Protein AF-0000000083549147 (afdb_homodimer)

Foldseek 3Di:
DKDWDPFFDDDLQFWEKEFEWEKAQWADPCVPVVVPPPPSDTAMKTKWFQFPVGAIAGQITTQDCVLDDVSGDGPVSNLVRSQVRLCQQQNDNDDPSVQWAWQTWMDDPHYIYTYTYHYDHNVVVVVSQVRRCVHNCDCPGTPHMDMAGLEQEPPRPGNNVVLVGGHPDCRSVSVVSCCVVVVRHYYD/DKDWDPFFDDDLQFWEKEFEWEKAQWDDPCPPVVVPPPPSDTAMKTKWFQFPVGAIAGQITTQDCVLDDVSGDGPVSNLVRSQVRLCQQQNDNDDPSVQWAWQTWMDDPHYIYTYTYHYDHNVVVVVSQVRRCVHNCDCPGTPHMDMAGLEQEPPRPGNNVVLVTGHPDCRSVSVVSCCVVVVRHYYD

Secondary structure (DSSP, 8-state):
--EEESTT---TTSEEEEEEEEEEEEE-TTTT-TTS-S----EEEEEEEEETTS-EE-EEEEPPGGG-BTTB--HHHHHHHHHHHHHHHH--S---GGG-EEEEEEE-SSEEEEEEEEE--HHHHHHHHHHGGG-TTBTTTEEEEEEEE-EE-GGGTBHHHHTTS-B-TTHHHHHHHHHHHHT--EE-/--EEESTT---TTSEEEEEEEEEEEEE-TTTT-TTS-S----EEEEEEEEETTS-EE-EEEEPPGGG-BTTB--HHHHHHHHHHHHHHHH--S---GGG-EEEEEEE-SSEEEEEEEEE--HHHHHHHHHHGGG-TTBTTTEEEEEEEE-EE-GGGTBHHHHTTS-B-TTHHHHHHHHHHHHT--EE-

Sequence (376 aa):
MYNLVETGSIRQDKQNCVFASIFCRNANPYKRYEEVEGLEVRIPLVLMQMRWDGGLGFVGGKVDKEDKINGMITQEVLKNALIREVKEEINLDLLDRENLKPLCTYQDKNVDIHNFSLEVSEEIFYFIFKNSVNSEHMITENSGNVVCHVANYKDDKGYQRFIENRFCATSLMELKHLIEQEKLLVSFMYNLVETGSIRQDKQNCVFASIFCRNANPYKRYEEVEGLEVRIPLVLMQMRWDGGLGFVGGKVDKEDKINGMITQEVLKNALIREVKEEINLDLLDRENLKPLCTYQDKNVDIHNFSLEVSEEIFYFIFKNSVNSEHMITENSGNVVCHVANYKDDKGYQRFIENRFCATSLMELKHLIEQEKLLVSF

Structure (mmCIF, N/CA/C/O backbone):
data_AF-0000000083549147-model_v1
#
loop_
_entity.id
_entity.type
_entity.pdbx_description
1 polymer 'U8 snoRNA-decapping enzyme'
#
loop_
_atom_site.group_PDB
_atom_site.id
_atom_site.type_symbol
_atom_site.label_atom_id
_atom_site.label_alt_id
_atom_site.label_comp_id
_atom_site.label_asym_id
_atom_site.label_entity_id
_atom_site.label_seq_id
_atom_site.pdbx_PDB_ins_code
_atom_site.Cartn_x
_atom_site.Cartn_y
_atom_site.Cartn_z
_atom_site.occupancy
_atom_site.B_iso_or_equiv
_atom_site.auth_seq_id
_atom_site.auth_comp_id
_atom_site.auth_asym_id
_atom_site.auth_atom_id
_atom_site.pdbx_PDB_model_num
ATOM 1 N N . MET A 1 1 ? -6.23 23.797 -8.055 1 86.81 1 MET A N 1
ATOM 2 C CA . MET A 1 1 ? -4.777 23.641 -8.117 1 86.81 1 MET A CA 1
ATOM 3 C C . MET A 1 1 ? -4.129 24.062 -6.805 1 86.81 1 MET A C 1
ATOM 5 O O . MET A 1 1 ? -4.562 25.031 -6.176 1 86.81 1 MET A O 1
ATOM 9 N N . TYR A 1 2 ? -3.197 23.281 -6.246 1 95.06 2 TYR A N 1
ATOM 10 C CA . TYR A 1 2 ? -2.504 23.609 -5.008 1 95.06 2 TYR A CA 1
ATOM 11 C C . TYR A 1 2 ? -1.229 24.391 -5.293 1 95.06 2 TYR A C 1
ATOM 13 O O . TYR A 1 2 ? -0.485 24.078 -6.219 1 95.06 2 TYR A O 1
ATOM 21 N N . ASN A 1 3 ? -1.011 25.469 -4.52 1 96.88 3 ASN A N 1
ATOM 22 C CA . ASN A 1 3 ? 0.202 26.266 -4.617 1 96.88 3 ASN A CA 1
ATOM 23 C C . ASN A 1 3 ? 1.095 26.094 -3.395 1 96.88 3 ASN A C 1
ATOM 25 O O . ASN A 1 3 ? 0.605 26.047 -2.264 1 96.88 3 ASN A O 1
ATOM 29 N N . LEU A 1 4 ? 2.334 26 -3.715 1 97.81 4 LEU A N 1
ATOM 30 C CA . LEU A 1 4 ? 3.311 26.016 -2.631 1 97.81 4 LEU A CA 1
ATOM 31 C C . LEU A 1 4 ? 3.447 27.406 -2.043 1 97.81 4 LEU A C 1
ATOM 33 O O . LEU A 1 4 ? 3.617 28.391 -2.779 1 97.81 4 LEU A O 1
ATOM 37 N N . VAL A 1 5 ? 3.355 27.531 -0.775 1 98.19 5 VAL A N 1
ATOM 38 C CA . VAL A 1 5 ? 3.502 28.812 -0.085 1 98.19 5 VAL A CA 1
ATOM 39 C C . VAL A 1 5 ? 4.574 28.688 0.995 1 98.19 5 VAL A C 1
ATOM 41 O O . VAL A 1 5 ? 5.238 27.656 1.11 1 98.19 5 VAL A O 1
ATOM 44 N N . GLU A 1 6 ? 4.789 29.812 1.709 1 97.56 6 GLU A N 1
ATOM 45 C CA . GLU A 1 6 ? 5.73 29.75 2.824 1 97.56 6 GLU A CA 1
ATOM 46 C C . GLU A 1 6 ? 5.332 28.672 3.828 1 97.56 6 GLU A C 1
ATOM 48 O O . GLU A 1 6 ? 4.176 28.609 4.246 1 97.56 6 GLU A O 1
ATOM 53 N N . THR A 1 7 ? 6.27 27.891 4.164 1 97.44 7 THR A N 1
ATOM 54 C CA . THR A 1 7 ? 6.012 26.797 5.09 1 97.44 7 THR A CA 1
ATOM 55 C C . THR A 1 7 ? 5.461 27.312 6.414 1 97.44 7 THR A C 1
ATOM 57 O O . THR A 1 7 ? 6.023 28.234 7.004 1 97.44 7 THR A O 1
ATOM 60 N N . GLY A 1 8 ? 4.352 26.734 6.844 1 96 8 GLY A N 1
ATOM 61 C CA . GLY A 1 8 ? 3.766 27.109 8.125 1 96 8 GLY A CA 1
ATOM 62 C C . GLY A 1 8 ? 2.691 28.172 8 1 96 8 GLY A C 1
ATOM 63 O O . GLY A 1 8 ? 2.049 28.531 8.992 1 96 8 GLY A O 1
ATOM 64 N N . SER A 1 9 ? 2.506 28.734 6.809 1 96.88 9 SER A N 1
ATOM 65 C CA . SER A 1 9 ? 1.44 29.719 6.602 1 96.88 9 SER A CA 1
ATOM 66 C C . SER A 1 9 ? 0.07 29.109 6.863 1 96.88 9 SER A C 1
ATOM 68 O O . SER A 1 9 ? -0.293 28.094 6.25 1 96.88 9 SER A O 1
ATOM 70 N N . ILE A 1 10 ? -0.702 29.75 7.738 1 97.62 10 ILE A N 1
ATOM 71 C CA . ILE A 1 10 ? -1.998 29.219 8.156 1 97.62 10 ILE A CA 1
ATOM 72 C C . ILE A 1 10 ? -3.088 30.25 7.863 1 97.62 10 ILE A C 1
ATOM 74 O O . ILE A 1 10 ? -2.998 31.406 8.297 1 97.62 10 ILE A O 1
ATOM 78 N N . ARG A 1 11 ? -4.109 29.922 7.09 1 97.69 11 ARG A N 1
ATOM 79 C CA . ARG A 1 11 ? -5.305 30.75 6.941 1 97.69 11 ARG A CA 1
ATOM 80 C C . ARG A 1 11 ? -6.414 30.266 7.879 1 97.69 11 ARG A C 1
ATOM 82 O O . ARG A 1 11 ? -6.895 29.141 7.754 1 97.69 11 ARG A O 1
ATOM 89 N N . GLN A 1 12 ? -6.855 31.094 8.773 1 96.81 12 GLN A N 1
ATOM 90 C CA . GLN A 1 12 ? -7.758 30.75 9.867 1 96.81 12 GLN A CA 1
ATOM 91 C C . GLN A 1 12 ? -9.164 30.469 9.352 1 96.81 12 GLN A C 1
ATOM 93 O O . GLN A 1 12 ? -9.953 29.781 10.023 1 96.81 12 GLN A O 1
ATOM 98 N N . ASP A 1 13 ? -9.539 30.953 8.234 1 95.19 13 ASP A N 1
ATOM 99 C CA . ASP A 1 13 ? -10.906 30.859 7.742 1 95.19 13 ASP A CA 1
ATOM 100 C C . ASP A 1 13 ? -11.062 29.703 6.754 1 95.19 13 ASP A C 1
ATOM 102 O O . ASP A 1 13 ? -12.125 29.516 6.168 1 95.19 13 ASP A O 1
ATOM 106 N N . LYS A 1 14 ? -10.023 28.984 6.543 1 96.75 14 LYS A N 1
ATOM 107 C CA . LYS A 1 14 ? -10.055 27.859 5.617 1 96.75 14 LYS A CA 1
ATOM 108 C C . LYS A 1 14 ? -9.93 26.531 6.359 1 96.75 14 LYS A C 1
ATOM 110 O O . LYS A 1 14 ? -9.602 26.516 7.547 1 96.75 14 LYS A O 1
ATOM 115 N N . GLN A 1 15 ? -10.273 25.453 5.66 1 96.81 15 GLN A N 1
ATOM 116 C CA . GLN A 1 15 ? -9.992 24.125 6.195 1 96.81 15 GLN A CA 1
ATOM 117 C C . GLN A 1 15 ? -8.492 23.859 6.215 1 96.81 15 GLN A C 1
ATOM 119 O O . GLN A 1 15 ? -7.789 24.125 5.238 1 96.81 15 GLN A O 1
ATOM 124 N N . ASN A 1 16 ? -8.016 23.438 7.371 1 98.25 16 ASN A N 1
ATOM 125 C CA . ASN A 1 16 ? -6.613 23.062 7.492 1 98.25 16 ASN A CA 1
ATOM 126 C C . ASN A 1 16 ? -6.453 21.562 7.711 1 98.25 16 ASN A C 1
ATOM 128 O O . ASN A 1 16 ? -7.176 20.953 8.516 1 98.25 16 ASN A O 1
ATOM 132 N N . CYS A 1 17 ? -5.543 20.969 6.961 1 98.19 17 CYS A N 1
ATOM 133 C CA . CYS A 1 17 ? -5.145 19.578 7.113 1 98.19 17 CYS A CA 1
ATOM 134 C C . CYS A 1 17 ? -3.652 19.469 7.418 1 98.19 17 CYS A C 1
ATOM 136 O O . CYS A 1 17 ? -2.871 20.344 7.031 1 98.19 17 CYS A O 1
ATOM 138 N N . VAL A 1 18 ? -3.342 18.469 8.125 1 98.12 18 VAL A N 1
ATOM 139 C CA . VAL A 1 18 ? -1.943 18.281 8.5 1 98.12 18 VAL A CA 1
ATOM 140 C C . VAL A 1 18 ? -1.551 16.812 8.344 1 98.12 18 VAL A C 1
ATOM 142 O O . VAL A 1 18 ? -2.334 15.922 8.672 1 98.12 18 VAL A O 1
ATOM 145 N N . PHE A 1 19 ? -0.305 16.609 7.848 1 97.88 19 PHE A N 1
ATOM 146 C CA . PHE A 1 19 ? 0.193 15.258 7.562 1 97.88 19 PHE A CA 1
ATOM 147 C C . PHE A 1 19 ? 1.636 15.109 8.031 1 97.88 19 PHE A C 1
ATOM 149 O O . PHE A 1 19 ? 2.322 16.109 8.273 1 97.88 19 PHE A O 1
ATOM 156 N N . ALA A 1 20 ? 2.039 13.891 8.195 1 97.38 20 ALA A N 1
ATOM 157 C CA . ALA A 1 20 ? 3.404 13.594 8.625 1 97.38 20 ALA A CA 1
ATOM 158 C C . ALA A 1 20 ? 4.117 12.711 7.602 1 97.38 20 ALA A C 1
ATOM 160 O O . ALA A 1 20 ? 3.584 11.688 7.172 1 97.38 20 ALA A O 1
ATOM 161 N N . SER A 1 21 ? 5.285 13.156 7.207 1 98.12 21 SER A N 1
ATOM 162 C CA . SER A 1 21 ? 6.207 12.344 6.418 1 98.12 21 SER A CA 1
ATOM 163 C C . SER A 1 21 ? 7.234 11.656 7.309 1 98.12 21 SER A C 1
ATOM 165 O O . SER A 1 21 ? 8.305 12.211 7.574 1 98.12 21 SER A O 1
ATOM 167 N N . ILE A 1 22 ? 6.941 10.453 7.699 1 97.69 22 ILE A N 1
ATOM 168 C CA . ILE A 1 22 ? 7.84 9.672 8.547 1 97.69 22 ILE A CA 1
ATOM 169 C C . ILE A 1 22 ? 8.812 8.883 7.68 1 97.69 22 ILE A C 1
ATOM 171 O O . ILE A 1 22 ? 8.406 8.203 6.734 1 97.69 22 ILE A O 1
ATOM 175 N N . PHE A 1 23 ? 10.141 9.023 8.008 1 98.12 23 PHE A N 1
ATOM 176 C CA . PHE A 1 23 ? 11.102 8.352 7.145 1 98.12 23 PHE A CA 1
ATOM 177 C C . PHE A 1 23 ? 12.328 7.91 7.941 1 98.12 23 PHE A C 1
ATOM 179 O O . PHE A 1 23 ? 12.562 8.391 9.047 1 98.12 23 PHE A O 1
ATOM 186 N N . CYS A 1 24 ? 12.938 6.938 7.438 1 97.44 24 CYS A N 1
ATOM 187 C CA . CYS A 1 24 ? 14.242 6.465 7.887 1 97.44 24 CYS A CA 1
ATOM 188 C C . CYS A 1 24 ? 15.297 6.66 6.801 1 97.44 24 CYS A C 1
ATOM 190 O O . CYS A 1 24 ? 15.141 6.156 5.684 1 97.44 24 CYS A O 1
ATOM 192 N N . ARG A 1 25 ? 16.344 7.332 7.121 1 96.75 25 ARG A N 1
ATOM 193 C CA . ARG A 1 25 ? 17.328 7.746 6.129 1 96.75 25 ARG A CA 1
ATOM 194 C C . ARG A 1 25 ? 18.203 6.574 5.707 1 96.75 25 ARG A C 1
ATOM 196 O O . ARG A 1 25 ? 18.672 6.516 4.562 1 96.75 25 ARG A O 1
ATOM 203 N N . ASN A 1 26 ? 18.469 5.719 6.633 1 93 26 ASN A N 1
ATOM 204 C CA . ASN A 1 26 ? 19.453 4.68 6.383 1 93 26 ASN A CA 1
ATOM 205 C C . ASN A 1 26 ? 18.969 3.312 6.852 1 93 26 ASN A C 1
ATOM 207 O O . ASN A 1 26 ? 19.453 2.779 7.848 1 93 26 ASN A O 1
ATOM 211 N N . ALA A 1 27 ? 18.141 2.736 6 1 91.94 27 ALA A N 1
ATOM 212 C CA . ALA A 1 27 ? 17.609 1.42 6.352 1 91.94 27 ALA A CA 1
ATOM 213 C C . ALA A 1 27 ? 18.281 0.324 5.535 1 91.94 27 ALA A C 1
ATOM 215 O O . ALA A 1 27 ? 18.734 0.565 4.41 1 91.94 27 ALA A O 1
ATOM 216 N N . ASN A 1 28 ? 18.375 -0.811 6.094 1 87.56 28 ASN A N 1
ATOM 217 C CA . ASN A 1 28 ? 18.859 -2.004 5.402 1 87.56 28 ASN A CA 1
ATOM 218 C C . ASN A 1 28 ? 17.75 -3.043 5.246 1 87.56 28 ASN A C 1
ATOM 220 O O . ASN A 1 28 ? 17.719 -4.039 5.969 1 87.56 28 ASN A O 1
ATOM 224 N N . PRO A 1 29 ? 16.984 -2.867 4.27 1 80.31 29 PRO A N 1
ATOM 225 C CA . PRO A 1 29 ? 15.852 -3.789 4.141 1 80.31 29 PRO A CA 1
ATOM 226 C C . PRO A 1 29 ? 16.281 -5.203 3.762 1 80.31 29 PRO A C 1
ATOM 228 O O . PRO A 1 29 ? 15.555 -6.168 4.027 1 80.31 29 PRO A O 1
ATOM 231 N N . TYR A 1 30 ? 17.359 -5.41 3.203 1 74.88 30 TYR A N 1
ATOM 232 C CA . TYR A 1 30 ? 17.766 -6.711 2.691 1 74.88 30 TYR A CA 1
ATOM 233 C C . TYR A 1 30 ? 18.734 -7.395 3.658 1 74.88 30 TYR A C 1
ATOM 235 O O . TYR A 1 30 ? 19.422 -8.344 3.285 1 74.88 30 TYR A O 1
ATOM 243 N N . LYS A 1 31 ? 18.766 -6.891 4.797 1 68.69 31 LYS A N 1
ATOM 244 C CA . LYS A 1 31 ? 19.672 -7.457 5.785 1 68.69 31 LYS A CA 1
ATOM 245 C C . LYS A 1 31 ? 19.438 -8.961 5.953 1 68.69 31 LYS A C 1
ATOM 247 O O . LYS A 1 31 ? 20.391 -9.719 6.129 1 68.69 31 LYS A O 1
ATOM 252 N N . ARG A 1 32 ? 18.25 -9.414 5.848 1 60.34 32 ARG A N 1
ATOM 253 C CA . ARG A 1 32 ? 17.953 -10.812 6.168 1 60.34 32 ARG A CA 1
ATOM 254 C C . ARG A 1 32 ? 18.094 -11.695 4.938 1 60.34 32 ARG A C 1
ATOM 256 O O . ARG A 1 32 ? 17.969 -12.922 5.031 1 60.34 32 ARG A O 1
ATOM 263 N N . TYR A 1 33 ? 18.125 -11.086 3.807 1 57.62 33 TYR A N 1
ATOM 264 C CA . TYR A 1 33 ? 18.297 -11.969 2.656 1 57.62 33 TYR A CA 1
ATOM 265 C C . TYR A 1 33 ? 19.734 -12.5 2.596 1 57.62 33 TYR A C 1
ATOM 267 O O . TYR A 1 33 ? 20.688 -11.727 2.627 1 57.62 33 TYR A O 1
ATOM 275 N N . GLU A 1 34 ? 19.875 -13.594 3.266 1 49.62 34 GLU A N 1
ATOM 276 C CA . GLU A 1 34 ? 21.156 -14.297 3.334 1 49.62 34 GLU A CA 1
ATOM 277 C C . GLU A 1 34 ? 21.953 -14.125 2.047 1 49.62 34 GLU A C 1
ATOM 279 O O . GLU A 1 34 ? 23.188 -14 2.082 1 49.62 34 GLU A O 1
ATOM 284 N N . GLU A 1 35 ? 21.266 -14.383 1.034 1 48.69 35 GLU A N 1
ATOM 285 C CA . GLU A 1 35 ? 22.031 -14.531 -0.201 1 48.69 35 GLU A CA 1
ATOM 286 C C . GLU A 1 35 ? 22.672 -13.203 -0.616 1 48.69 35 GLU A C 1
ATOM 288 O O . GLU A 1 35 ? 23.5 -13.172 -1.53 1 48.69 35 GLU A O 1
ATOM 293 N N . VAL A 1 36 ? 22.156 -12.164 -0.092 1 47.09 36 VAL A N 1
ATOM 294 C CA . VAL A 1 36 ? 22.906 -10.945 -0.426 1 47.09 36 VAL A CA 1
ATOM 295 C C . VAL A 1 36 ? 23.969 -10.688 0.631 1 47.09 36 VAL A C 1
ATOM 297 O O . VAL A 1 36 ? 23.719 -9.984 1.616 1 47.09 36 VAL A O 1
ATOM 300 N N . GLU A 1 37 ? 24.547 -11.445 1.058 1 44.47 37 GLU A N 1
ATOM 301 C CA . GLU A 1 37 ? 25.781 -11.312 1.811 1 44.47 37 GLU A CA 1
ATOM 302 C C . GLU A 1 37 ? 26.656 -10.203 1.236 1 44.47 37 GLU A C 1
ATOM 304 O O . GLU A 1 37 ? 26.953 -10.195 0.04 1 44.47 37 GLU A O 1
ATOM 309 N N . GLY A 1 38 ? 26.75 -9.164 1.982 1 48.25 38 GLY A N 1
ATOM 310 C CA . GLY A 1 38 ? 27.703 -8.102 1.706 1 48.25 38 GLY A CA 1
ATOM 311 C C . GLY A 1 38 ? 27.062 -6.848 1.159 1 48.25 38 GLY A C 1
ATOM 312 O O . GLY A 1 38 ? 27.719 -5.824 0.984 1 48.25 38 GLY A O 1
ATOM 313 N N . LEU A 1 39 ? 25.969 -7.016 0.432 1 51.94 39 LEU A N 1
ATOM 314 C CA . LEU A 1 39 ? 25.562 -5.742 -0.149 1 51.94 39 LEU A CA 1
ATOM 315 C C . LEU A 1 39 ? 24.922 -4.848 0.902 1 51.94 39 LEU A C 1
ATOM 317 O O . LEU A 1 39 ? 23.828 -5.148 1.389 1 51.94 39 LEU A O 1
ATOM 321 N N . GLU A 1 40 ? 25.672 -4.414 1.802 1 62.03 40 GLU A N 1
ATOM 322 C CA . GLU A 1 40 ? 25.266 -3.35 2.715 1 62.03 40 GLU A CA 1
ATOM 323 C C . GLU A 1 40 ? 24.547 -2.225 1.973 1 62.03 40 GLU A C 1
ATOM 325 O O . GLU A 1 40 ? 25.125 -1.163 1.734 1 62.03 40 GLU A O 1
ATOM 330 N N . VAL A 1 41 ? 23.453 -2.549 1.26 1 76.19 41 VAL A N 1
ATOM 331 C CA . VAL A 1 41 ? 22.719 -1.48 0.583 1 76.19 41 VAL A CA 1
ATOM 332 C C . VAL A 1 41 ? 21.797 -0.783 1.573 1 76.19 41 VAL A C 1
ATOM 334 O O . VAL A 1 41 ? 20.953 -1.429 2.207 1 76.19 41 VAL A O 1
ATOM 337 N N . ARG A 1 42 ? 22.141 0.362 1.916 1 88.19 42 ARG A N 1
ATOM 338 C CA . ARG A 1 42 ? 21.312 1.209 2.76 1 88.19 42 ARG A CA 1
ATOM 339 C C . ARG A 1 42 ? 20.516 2.207 1.922 1 88.19 42 ARG A C 1
ATOM 341 O O . ARG A 1 42 ? 21.078 2.852 1.028 1 88.19 42 ARG A O 1
ATOM 348 N N . ILE A 1 43 ? 19.203 2.129 2.205 1 92.31 43 ILE A N 1
ATOM 349 C CA . ILE A 1 43 ? 18.359 3.043 1.434 1 92.31 43 ILE A CA 1
ATOM 350 C C . ILE A 1 43 ? 17.406 3.779 2.369 1 92.31 43 ILE A C 1
ATOM 352 O O . ILE A 1 43 ? 17.047 3.27 3.434 1 92.31 43 ILE A O 1
ATOM 356 N N . PRO A 1 44 ? 17.047 4.988 1.979 1 96.5 44 PRO A N 1
ATOM 357 C CA . PRO A 1 44 ? 15.992 5.664 2.734 1 96.5 44 PRO A CA 1
ATOM 358 C C . PRO A 1 44 ? 14.609 5.043 2.506 1 96.5 44 PRO A C 1
ATOM 360 O O . PRO A 1 44 ? 14.312 4.586 1.398 1 96.5 44 PRO A O 1
ATOM 363 N N . LEU A 1 45 ? 13.852 5.004 3.535 1 96.88 45 LEU A N 1
ATOM 364 C CA . LEU A 1 45 ? 12.477 4.527 3.486 1 96.88 45 LEU A CA 1
ATOM 365 C C . LEU A 1 45 ? 11.508 5.621 3.93 1 96.88 45 LEU A C 1
ATOM 367 O O . LEU A 1 45 ? 11.789 6.355 4.879 1 96.88 45 LEU A O 1
ATOM 371 N N . VAL A 1 46 ? 10.43 5.73 3.229 1 98.06 46 VAL A N 1
ATOM 372 C CA . VAL A 1 46 ? 9.375 6.664 3.602 1 98.06 46 VAL A CA 1
ATOM 373 C C . VAL A 1 46 ? 8.062 5.91 3.791 1 98.06 46 VAL A C 1
ATOM 375 O O . VAL A 1 46 ? 7.691 5.074 2.961 1 98.06 46 VAL A O 1
ATOM 378 N N . LEU A 1 47 ? 7.379 6.199 4.898 1 97.25 47 LEU A N 1
ATOM 379 C CA . LEU A 1 47 ? 6.098 5.566 5.191 1 97.25 47 LEU A CA 1
ATOM 380 C C . LEU A 1 47 ? 4.957 6.305 4.504 1 97.25 47 LEU A C 1
ATOM 382 O O . LEU A 1 47 ? 4.84 7.527 4.625 1 97.25 47 LEU A O 1
ATOM 386 N N . MET A 1 48 ? 4.117 5.586 3.756 1 97.25 48 MET A N 1
ATOM 387 C CA . MET A 1 48 ? 2.914 6.137 3.141 1 97.25 48 MET A CA 1
ATOM 388 C C . MET A 1 48 ? 1.73 5.191 3.318 1 97.25 48 MET A C 1
ATOM 390 O O . MET A 1 48 ? 1.873 4.113 3.902 1 97.25 48 MET A O 1
ATOM 394 N N . GLN A 1 49 ? 0.583 5.676 2.889 1 96.19 49 GLN A N 1
ATOM 395 C CA . GLN A 1 49 ? -0.623 4.867 3.035 1 96.19 49 GLN A CA 1
ATOM 396 C C . GLN A 1 49 ? -1.434 4.852 1.742 1 96.19 49 GLN A C 1
ATOM 398 O O . GLN A 1 49 ? -1.501 5.855 1.032 1 96.19 49 GLN A O 1
ATOM 403 N N . MET A 1 50 ? -1.953 3.65 1.419 1 96.06 50 MET A N 1
ATOM 404 C CA . MET A 1 50 ? -3.043 3.57 0.451 1 96.06 50 MET A CA 1
ATOM 405 C C . MET A 1 50 ? -4.375 3.947 1.096 1 96.06 50 MET A C 1
ATOM 407 O O . MET A 1 50 ? -4.758 3.373 2.115 1 96.06 50 MET A O 1
ATOM 411 N N . ARG A 1 51 ? -5.031 4.914 0.546 1 93.94 51 ARG A N 1
ATOM 412 C CA . ARG A 1 51 ? -6.312 5.363 1.082 1 93.94 51 ARG A CA 1
ATOM 413 C C . ARG A 1 51 ? -7.461 4.551 0.498 1 93.94 51 ARG A C 1
ATOM 415 O O . ARG A 1 51 ? -7.332 3.969 -0.581 1 93.94 51 ARG A O 1
ATOM 422 N N . TRP A 1 52 ? -8.578 4.711 1.151 1 87.88 52 TRP A N 1
ATOM 423 C CA . TRP A 1 52 ? -9.781 4 0.726 1 87.88 52 TRP A CA 1
ATOM 424 C C . TRP A 1 52 ? -10.219 4.457 -0.661 1 87.88 52 TRP A C 1
ATOM 426 O O . TRP A 1 52 ? -10.875 3.705 -1.391 1 87.88 52 TRP A O 1
ATOM 436 N N . ASP A 1 53 ? -9.82 5.621 -1 1 90 53 ASP A N 1
ATOM 437 C CA . ASP A 1 53 ? -10.289 6.172 -2.268 1 90 53 ASP A CA 1
ATOM 438 C C . ASP A 1 53 ? -9.336 5.82 -3.406 1 90 53 ASP A C 1
ATOM 440 O O . ASP A 1 53 ? -9.508 6.289 -4.535 1 90 53 ASP A O 1
ATOM 444 N N . GLY A 1 54 ? -8.297 5.105 -3.154 1 92.88 54 GLY A N 1
ATOM 445 C CA . GLY A 1 54 ? -7.496 4.508 -4.215 1 92.88 54 GLY A CA 1
ATOM 446 C C . GLY A 1 54 ? -6.215 5.27 -4.5 1 92.88 54 GLY A C 1
ATOM 447 O O . GLY A 1 54 ? -5.523 4.992 -5.48 1 92.88 54 GLY A O 1
ATOM 448 N N . GLY A 1 55 ? -5.91 6.238 -3.701 1 95.69 55 GLY A N 1
ATOM 449 C CA . GLY A 1 55 ? -4.68 6.992 -3.889 1 95.69 55 GLY A CA 1
ATOM 450 C C . GLY A 1 55 ? -3.725 6.875 -2.715 1 95.69 55 GLY A C 1
ATOM 451 O O . GLY A 1 55 ? -4.141 6.559 -1.598 1 95.69 55 GLY A O 1
ATOM 452 N N . LEU A 1 56 ? -2.449 7.16 -3.029 1 97.88 56 LEU A N 1
ATOM 453 C CA . LEU A 1 56 ? -1.435 7.152 -1.981 1 97.88 56 LEU A CA 1
ATOM 454 C C . LEU A 1 56 ? -1.378 8.5 -1.267 1 97.88 56 LEU A C 1
ATOM 456 O O . LEU A 1 56 ? -1.566 9.547 -1.89 1 97.88 56 LEU A O 1
ATOM 460 N N . GLY A 1 57 ? -1.128 8.445 -0.029 1 97.5 57 GLY A N 1
ATOM 461 C CA . GLY A 1 57 ? -0.969 9.656 0.762 1 97.5 57 GLY A CA 1
ATOM 462 C C . GLY A 1 57 ? -0.17 9.438 2.033 1 97.5 57 GLY A C 1
ATOM 463 O O . GLY A 1 57 ? 0.387 8.359 2.244 1 97.5 57 GLY A O 1
ATOM 464 N N . PHE A 1 58 ? -0.057 10.516 2.797 1 98 58 PHE A N 1
ATOM 465 C CA . PHE A 1 58 ? 0.61 10.453 4.094 1 98 58 PHE A CA 1
ATOM 466 C C . PHE A 1 58 ? -0.408 10.367 5.223 1 98 58 PHE A C 1
ATOM 468 O O . PHE A 1 58 ? -1.579 10.711 5.035 1 98 58 PHE A O 1
ATOM 475 N N . VAL A 1 59 ? 0.062 9.836 6.375 1 95.62 59 VAL A N 1
ATOM 476 C CA . VAL A 1 59 ? -0.792 9.805 7.559 1 95.62 59 VAL A CA 1
ATOM 477 C C . VAL A 1 59 ? -1.114 11.227 8.008 1 95.62 59 VAL A C 1
ATOM 479 O O . VAL A 1 59 ? -0.261 12.117 7.934 1 95.62 59 VAL A O 1
ATOM 482 N N . GLY A 1 60 ? -2.281 11.445 8.406 1 95.69 60 GLY A N 1
ATOM 483 C CA . GLY A 1 60 ? -2.752 12.766 8.781 1 95.69 60 GLY A CA 1
ATOM 484 C C . GLY A 1 60 ? -4.223 12.984 8.477 1 95.69 60 GLY A C 1
ATOM 485 O O . GLY A 1 60 ? -4.945 12.039 8.164 1 95.69 60 GLY A O 1
ATOM 486 N N . GLY A 1 61 ? -4.652 14.242 8.586 1 95.44 61 GLY A N 1
ATOM 487 C CA . GLY A 1 61 ? -6.055 14.547 8.352 1 95.44 61 GLY A CA 1
ATOM 488 C C . GLY A 1 61 ? -6.422 15.977 8.695 1 95.44 61 GLY A C 1
ATOM 489 O O . GLY A 1 61 ? -5.559 16.859 8.719 1 95.44 61 GLY A O 1
ATOM 490 N N . LYS A 1 62 ? -7.672 16.125 8.906 1 95.81 62 LYS A N 1
ATOM 491 C CA . LYS A 1 62 ? -8.211 17.469 9.133 1 95.81 62 LYS A CA 1
ATOM 492 C C . LYS A 1 62 ? -7.93 17.938 10.562 1 95.81 62 LYS A C 1
ATOM 494 O O . LYS A 1 62 ? -7.934 17.141 11.5 1 95.81 62 LYS A O 1
ATOM 499 N N . VAL A 1 63 ? -7.672 19.203 10.625 1 97 63 VAL A N 1
ATOM 500 C CA . VAL A 1 63 ? -7.691 19.844 11.938 1 97 63 VAL A CA 1
ATOM 501 C C . VAL A 1 63 ? -9.133 20.094 12.367 1 97 63 VAL A C 1
ATOM 503 O O . VAL A 1 63 ? -9.859 20.875 11.727 1 97 63 VAL A O 1
ATOM 506 N N . ASP A 1 64 ? -9.547 19.516 13.391 1 93.62 64 ASP A N 1
ATOM 507 C CA . ASP A 1 64 ? -10.914 19.641 13.875 1 93.62 64 ASP A CA 1
ATOM 508 C C . ASP A 1 64 ? -11.094 20.922 14.68 1 93.62 64 ASP A C 1
ATOM 510 O O . ASP A 1 64 ? -10.125 21.5 15.18 1 93.62 64 ASP A O 1
ATOM 514 N N . LYS A 1 65 ? -12.367 21.219 14.805 1 91.44 65 LYS A N 1
ATOM 515 C CA . LYS A 1 65 ? -12.688 22.406 15.609 1 91.44 65 LYS A CA 1
ATOM 516 C C . LYS A 1 65 ? -12.188 22.234 17.047 1 91.44 65 LYS A C 1
ATOM 518 O O . LYS A 1 65 ? -11.742 23.203 17.672 1 91.44 65 LYS A O 1
ATOM 523 N N . GLU A 1 66 ? -12.219 21 17.516 1 92.19 66 GLU A N 1
ATOM 524 C CA . GLU A 1 66 ? -11.852 20.688 18.906 1 92.19 66 GLU A CA 1
ATOM 525 C C . GLU A 1 66 ? -10.344 20.781 19.109 1 92.19 66 GLU A C 1
ATOM 527 O O . GLU A 1 66 ? -9.867 20.844 20.234 1 92.19 66 GLU A O 1
ATOM 532 N N . ASP A 1 67 ? -9.625 20.766 18.031 1 92.94 67 ASP A N 1
ATOM 533 C CA . ASP A 1 67 ? -8.172 20.875 18.125 1 92.94 67 ASP A CA 1
ATOM 534 C C . ASP A 1 67 ? -7.734 22.312 18.391 1 92.94 67 ASP A C 1
ATOM 536 O O . ASP A 1 67 ? -6.629 22.547 18.891 1 92.94 67 ASP A O 1
ATOM 540 N N . LYS A 1 68 ? -8.578 23.25 18.109 1 93.94 68 LYS A N 1
ATOM 541 C CA . LYS A 1 68 ? -8.203 24.656 18.141 1 93.94 68 LYS A CA 1
ATOM 542 C C . LYS A 1 68 ? -7.996 25.141 19.578 1 93.94 68 LYS A C 1
ATOM 544 O O . LYS A 1 68 ? -8.703 24.703 20.484 1 93.94 68 LYS A O 1
ATOM 549 N N . ILE A 1 69 ? -7.059 25.969 19.734 1 94.06 69 ILE A N 1
ATOM 550 C CA . ILE A 1 69 ? -6.805 26.625 21.016 1 94.06 69 ILE A CA 1
ATOM 551 C C . ILE A 1 69 ? -7.211 28.094 20.938 1 94.06 69 ILE A C 1
ATOM 553 O O . ILE A 1 69 ? -6.68 28.844 20.125 1 94.06 69 ILE A O 1
ATOM 557 N N . ASN A 1 70 ? -8.102 28.5 21.734 1 93.94 70 ASN A N 1
ATOM 558 C CA . ASN A 1 70 ? -8.68 29.844 21.719 1 93.94 70 ASN A CA 1
ATOM 559 C C . ASN A 1 70 ? -9.227 30.188 20.328 1 93.94 70 ASN A C 1
ATOM 561 O O . ASN A 1 70 ? -9.039 31.312 19.844 1 93.94 70 ASN A O 1
ATOM 565 N N . GLY A 1 71 ? -9.68 29.188 19.594 1 93.06 71 GLY A N 1
ATOM 566 C CA . GLY A 1 71 ? -10.32 29.328 18.297 1 93.06 71 GLY A CA 1
ATOM 567 C C . GLY A 1 71 ? -9.336 29.516 17.172 1 93.06 71 GLY A C 1
ATOM 568 O O . GLY A 1 71 ? -9.734 29.812 16.031 1 93.06 71 GLY A O 1
ATOM 569 N N . MET A 1 72 ? -8.125 29.391 17.5 1 95.94 72 MET A N 1
ATOM 570 C CA . MET A 1 72 ? -7.086 29.672 16.5 1 95.94 72 MET A CA 1
ATOM 571 C C . MET A 1 72 ? -6.305 28.406 16.156 1 95.94 72 MET A C 1
ATOM 573 O O . MET A 1 72 ? -6.082 27.562 17.031 1 95.94 72 MET A O 1
ATOM 577 N N . ILE A 1 73 ? -5.914 28.344 14.914 1 97.44 73 ILE A N 1
ATOM 578 C CA . ILE A 1 73 ? -4.992 27.297 14.469 1 97.44 73 ILE A CA 1
ATOM 579 C C . ILE A 1 73 ? -3.562 27.828 14.492 1 97.44 73 ILE A C 1
ATOM 581 O O . ILE A 1 73 ? -3.254 28.828 13.844 1 97.44 73 ILE A O 1
ATOM 585 N N . THR A 1 74 ? -2.73 27.219 15.266 1 96.62 74 THR A N 1
ATOM 586 C CA . THR A 1 74 ? -1.312 27.547 15.367 1 96.62 74 THR A CA 1
ATOM 587 C C . THR A 1 74 ? -0.458 26.328 15.016 1 96.62 74 THR A C 1
ATOM 589 O O . THR A 1 74 ? -0.988 25.25 14.734 1 96.62 74 THR A O 1
ATOM 592 N N . GLN A 1 75 ? 0.863 26.531 15.086 1 94.69 75 GLN A N 1
ATOM 593 C CA . GLN A 1 75 ? 1.779 25.406 14.859 1 94.69 75 GLN A CA 1
ATOM 594 C C . GLN A 1 75 ? 1.579 24.312 15.898 1 94.69 75 GLN A C 1
ATOM 596 O O . GLN A 1 75 ? 1.652 23.125 15.578 1 94.69 75 GLN A O 1
ATOM 601 N N . GLU A 1 76 ? 1.321 24.781 17.047 1 93.88 76 GLU A N 1
ATOM 602 C CA . GLU A 1 76 ? 1.097 23.828 18.141 1 93.88 76 GLU A CA 1
ATOM 603 C C . GLU A 1 76 ? -0.193 23.047 17.922 1 93.88 76 GLU A C 1
ATOM 605 O O . GLU A 1 76 ? -0.255 21.844 18.203 1 93.88 76 GLU A O 1
ATOM 610 N N . VAL A 1 77 ? -1.179 23.672 17.438 1 96.12 77 VAL A N 1
ATOM 611 C CA . VAL A 1 77 ? -2.455 23.031 17.141 1 96.12 77 VAL A CA 1
ATOM 612 C C . VAL A 1 77 ? -2.275 22 16.016 1 96.12 77 VAL A C 1
ATOM 614 O O . VAL A 1 77 ? -2.83 20.906 16.078 1 96.12 77 VAL A O 1
ATOM 617 N N . LEU A 1 78 ? -1.514 22.391 14.992 1 96.75 78 LEU A N 1
ATOM 618 C CA . LEU A 1 78 ? -1.221 21.469 13.906 1 96.75 78 LEU A CA 1
ATOM 619 C C . LEU A 1 78 ? -0.555 20.203 14.445 1 96.75 78 LEU A C 1
ATOM 621 O O . LEU A 1 78 ? -0.943 19.094 14.078 1 96.75 78 LEU A O 1
ATOM 625 N N . LYS A 1 79 ? 0.387 20.391 15.289 1 94.62 79 LYS A N 1
ATOM 626 C CA . LYS A 1 79 ? 1.092 19.234 15.859 1 94.62 79 LYS A CA 1
ATOM 627 C C . LYS A 1 79 ? 0.149 18.375 16.688 1 94.62 79 LYS A C 1
ATOM 629 O O . LYS A 1 79 ? 0.213 17.141 16.625 1 94.62 79 LYS A O 1
ATOM 634 N N . ASN A 1 80 ? -0.698 18.969 17.453 1 94.06 80 ASN A N 1
ATOM 635 C CA . ASN A 1 80 ? -1.669 18.219 18.25 1 94.06 80 ASN A CA 1
ATOM 636 C C . ASN A 1 80 ? -2.613 17.422 17.359 1 94.06 80 ASN A C 1
ATOM 638 O O . ASN A 1 80 ? -2.92 16.266 17.656 1 94.06 80 ASN A O 1
ATOM 642 N N . ALA A 1 81 ? -3.102 18.062 16.391 1 95.81 81 ALA A N 1
ATOM 643 C CA . ALA A 1 81 ? -3.977 17.375 15.445 1 95.81 81 ALA A CA 1
ATOM 644 C C . ALA A 1 81 ? -3.262 16.188 14.797 1 95.81 81 ALA A C 1
ATOM 646 O O . ALA A 1 81 ? -3.861 15.133 14.594 1 95.81 81 ALA A O 1
ATOM 647 N N . LEU A 1 82 ? -2.023 16.422 14.477 1 95.69 82 LEU A N 1
ATOM 648 C CA . LEU A 1 82 ? -1.226 15.367 13.859 1 95.69 82 LEU A CA 1
ATOM 649 C C . LEU A 1 82 ? -1.062 14.18 14.805 1 95.69 82 LEU A C 1
ATOM 651 O O . LEU A 1 82 ? -1.161 13.023 14.391 1 95.69 82 LEU A O 1
ATOM 655 N N . ILE A 1 83 ? -0.788 14.445 16.016 1 93.19 83 ILE A N 1
ATOM 656 C CA . ILE A 1 83 ? -0.624 13.398 17.016 1 93.19 83 ILE A CA 1
ATOM 657 C C . ILE A 1 83 ? -1.914 12.594 17.125 1 93.19 83 ILE A C 1
ATOM 659 O O . ILE A 1 83 ? -1.879 11.359 17.203 1 93.19 83 ILE A O 1
ATOM 663 N N . ARG A 1 84 ? -3.016 13.227 17.156 1 93.38 84 ARG A N 1
ATOM 664 C CA . ARG A 1 84 ? -4.305 12.547 17.188 1 93.38 84 ARG A CA 1
ATOM 665 C C . ARG A 1 84 ? -4.484 11.648 15.961 1 93.38 84 ARG A C 1
ATOM 667 O O . ARG A 1 84 ? -4.836 10.477 16.094 1 93.38 84 ARG A O 1
ATOM 674 N N . GLU A 1 85 ? -4.234 12.18 14.758 1 93.06 85 GLU A N 1
ATOM 675 C CA . GLU A 1 85 ? -4.406 11.445 13.508 1 93.06 85 GLU A CA 1
ATOM 676 C C . GLU A 1 85 ? -3.479 10.234 13.445 1 93.06 85 GLU A C 1
ATOM 678 O O . GLU A 1 85 ? -3.879 9.164 12.992 1 93.06 85 GLU A O 1
ATOM 683 N N . VAL A 1 86 ? -2.217 10.383 13.828 1 92.56 86 VAL A N 1
ATOM 684 C CA . VAL A 1 86 ? -1.236 9.305 13.773 1 92.56 86 VAL A CA 1
ATOM 685 C C . VAL A 1 86 ? -1.653 8.18 14.711 1 92.56 86 VAL A C 1
ATOM 687 O O . VAL A 1 86 ? -1.463 7 14.398 1 92.56 86 VAL A O 1
ATOM 690 N N . LYS A 1 87 ? -2.176 8.531 15.797 1 91.38 87 LYS A N 1
ATOM 691 C CA . LYS A 1 87 ? -2.699 7.516 16.703 1 91.38 87 LYS A CA 1
ATOM 692 C C . LYS A 1 87 ? -3.857 6.754 16.062 1 91.38 87 LYS A C 1
ATOM 694 O O . LYS A 1 87 ? -3.904 5.523 16.109 1 91.38 87 LYS A O 1
ATOM 699 N N . GLU A 1 88 ? -4.742 7.418 15.414 1 90.31 88 GLU A N 1
ATOM 700 C CA . GLU A 1 88 ? -5.938 6.824 14.82 1 90.31 88 GLU A CA 1
ATOM 701 C C . GLU A 1 88 ? -5.594 5.992 13.594 1 90.31 88 GLU A C 1
ATOM 703 O O . GLU A 1 88 ? -6.188 4.934 13.367 1 90.31 88 GLU A O 1
ATOM 708 N N . GLU A 1 89 ? -4.633 6.422 12.82 1 90.75 89 GLU A N 1
ATOM 709 C CA . GLU A 1 89 ? -4.418 5.832 11.508 1 90.75 89 GLU A CA 1
ATOM 710 C C . GLU A 1 89 ? -3.295 4.797 11.539 1 90.75 89 GLU A C 1
ATOM 712 O O . GLU A 1 89 ? -3.281 3.861 10.742 1 90.75 89 GLU A O 1
ATOM 717 N N . ILE A 1 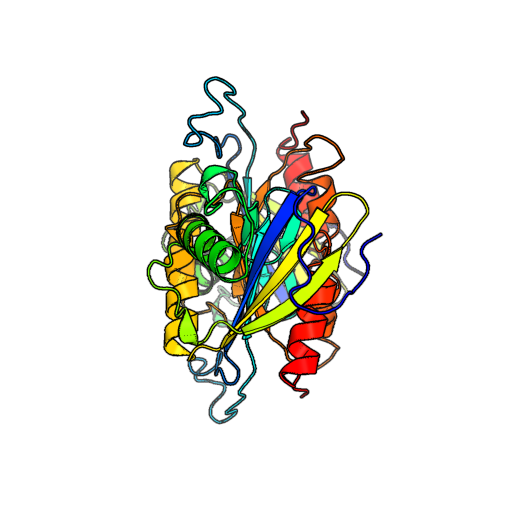90 ? -2.301 4.977 12.508 1 89.5 90 ILE A N 1
ATOM 718 C CA . ILE A 1 90 ? -1.202 4.016 12.484 1 89.5 90 ILE A CA 1
ATOM 719 C C . ILE A 1 90 ? -0.884 3.566 13.914 1 89.5 90 ILE A C 1
ATOM 721 O O . ILE A 1 90 ? 0.148 2.936 14.156 1 89.5 90 ILE A O 1
ATOM 725 N N . ASN A 1 91 ? -1.674 3.879 14.828 1 89.5 91 ASN A N 1
ATOM 726 C CA . ASN A 1 91 ? -1.578 3.408 16.203 1 89.5 91 ASN A CA 1
ATOM 727 C C . ASN A 1 91 ? -0.24 3.785 16.828 1 89.5 91 ASN A C 1
ATOM 729 O O . ASN A 1 91 ? 0.403 2.955 17.484 1 89.5 91 ASN A O 1
ATOM 733 N N . LEU A 1 92 ? 0.187 4.961 16.531 1 87.12 92 LEU A N 1
ATOM 734 C CA . LEU A 1 92 ? 1.392 5.492 17.156 1 87.12 92 LEU A CA 1
ATOM 735 C C . LEU A 1 92 ? 1.036 6.473 18.281 1 87.12 92 LEU A C 1
ATOM 737 O O . LEU A 1 92 ? 0.483 7.543 18.016 1 87.12 92 LEU A O 1
ATOM 741 N N . ASP A 1 93 ? 1.379 6.16 19.469 1 81.38 93 ASP A N 1
ATOM 742 C CA . ASP A 1 93 ? 0.999 6.945 20.641 1 81.38 93 ASP A CA 1
ATOM 743 C C . ASP A 1 93 ? 2 8.07 20.891 1 81.38 93 ASP A C 1
ATOM 745 O O . ASP A 1 93 ? 1.619 9.164 21.312 1 81.38 93 ASP A O 1
ATOM 749 N N . LEU A 1 94 ? 3.191 7.691 20.609 1 76.12 94 LEU A N 1
ATOM 750 C CA . LEU A 1 94 ? 4.188 8.68 21 1 76.12 94 LEU A CA 1
ATOM 751 C C . LEU A 1 94 ? 4.93 9.227 19.781 1 76.12 94 LEU A C 1
ATOM 753 O O . LEU A 1 94 ? 6.043 8.781 19.484 1 76.12 94 LEU A O 1
ATOM 757 N N . LEU A 1 95 ? 4.234 10.07 19.188 1 80.75 95 LEU A N 1
ATOM 758 C CA . LEU A 1 95 ? 4.961 10.781 18.141 1 80.75 95 LEU A CA 1
ATOM 759 C C . LEU A 1 95 ? 5.977 11.75 18.75 1 80.75 95 LEU A C 1
ATOM 761 O O . LEU A 1 95 ? 5.668 12.453 19.719 1 80.75 95 LEU A O 1
ATOM 765 N N . ASP A 1 96 ? 7.191 11.742 18.359 1 85.38 96 ASP A N 1
ATOM 766 C CA . ASP A 1 96 ? 8.242 12.633 18.828 1 85.38 96 ASP A CA 1
ATOM 767 C C . ASP A 1 96 ? 7.977 14.07 18.406 1 85.38 96 ASP A C 1
ATOM 769 O O . ASP A 1 96 ? 8.492 14.523 17.375 1 85.38 96 ASP A O 1
ATOM 773 N N . ARG A 1 97 ? 7.387 14.773 19.234 1 86.5 97 ARG A N 1
ATOM 774 C CA . ARG A 1 97 ? 6.945 16.125 18.922 1 86.5 97 ARG A CA 1
ATOM 775 C C . ARG A 1 97 ? 8.133 17.047 18.656 1 86.5 97 ARG A C 1
ATOM 777 O O . ARG A 1 97 ? 8.062 17.922 17.797 1 86.5 97 ARG A O 1
ATOM 784 N N . GLU A 1 98 ? 9.141 16.828 19.328 1 88.88 98 GLU A N 1
ATOM 785 C CA . GLU A 1 98 ? 10.297 17.719 19.281 1 88.88 98 GLU A CA 1
ATOM 786 C C . GLU A 1 98 ? 11.047 17.562 17.953 1 88.88 98 GLU A C 1
ATOM 788 O O . GLU A 1 98 ? 11.688 18.5 17.5 1 88.88 98 GLU A O 1
ATOM 793 N N . ASN A 1 99 ? 10.883 16.438 17.344 1 90.62 99 ASN A N 1
ATOM 794 C CA . ASN A 1 99 ? 11.641 16.203 16.125 1 90.62 99 ASN A CA 1
ATOM 795 C C . ASN A 1 99 ? 10.766 16.359 14.883 1 90.62 99 ASN A C 1
ATOM 797 O O . ASN A 1 99 ? 11.219 16.109 13.766 1 90.62 99 ASN A O 1
ATOM 801 N N . LEU A 1 100 ? 9.523 16.719 15.148 1 94.25 100 LEU A N 1
ATOM 802 C CA . LEU A 1 100 ? 8.656 17.062 14.023 1 94.25 100 LEU A CA 1
ATOM 803 C C . LEU A 1 100 ? 9.07 18.391 13.398 1 94.25 100 LEU A C 1
ATOM 805 O O . LEU A 1 100 ? 9.023 19.422 14.055 1 94.25 100 LEU A O 1
ATOM 809 N N . LYS A 1 101 ? 9.43 18.328 12.18 1 95.88 101 LYS A N 1
ATOM 810 C CA . LYS A 1 101 ? 9.891 19.531 11.492 1 95.88 101 LYS A CA 1
ATOM 811 C C . LYS A 1 101 ? 8.93 19.922 10.383 1 95.88 101 LYS A C 1
ATOM 813 O O . LYS A 1 101 ? 8.547 19.094 9.547 1 95.88 101 LYS A O 1
ATOM 818 N N . PRO A 1 102 ? 8.562 21.203 10.414 1 97.19 102 PRO A N 1
ATOM 819 C CA . PRO A 1 102 ? 7.754 21.641 9.266 1 97.19 102 PRO A CA 1
ATOM 820 C C . PRO A 1 102 ? 8.445 21.391 7.93 1 97.19 102 PRO A C 1
ATOM 822 O O . PRO A 1 102 ? 9.625 21.719 7.773 1 97.19 102 PRO A O 1
ATOM 825 N N . LEU A 1 103 ? 7.75 20.812 7 1 98 103 LEU A N 1
ATOM 826 C CA . LEU A 1 103 ? 8.328 20.438 5.715 1 98 103 LEU A CA 1
ATOM 827 C C . LEU A 1 103 ? 7.855 21.375 4.609 1 98 103 LEU A C 1
ATOM 829 O O . LEU A 1 103 ? 8.672 22 3.926 1 98 103 LEU A O 1
ATOM 833 N N . CYS A 1 104 ? 6.523 21.484 4.418 1 98.5 104 CYS A N 1
ATOM 834 C CA . CYS A 1 104 ? 5.973 22.344 3.377 1 98.5 104 CYS A CA 1
ATOM 835 C C . CYS A 1 104 ? 4.496 22.625 3.635 1 98.5 104 CYS A C 1
ATOM 837 O O . CYS A 1 104 ? 3.861 21.953 4.449 1 98.5 104 CYS A O 1
ATOM 839 N N . THR A 1 105 ? 4 23.641 3.014 1 98.69 105 THR A N 1
ATOM 840 C CA . THR A 1 105 ? 2.592 24.016 3.043 1 98.69 105 THR A CA 1
ATOM 841 C C . THR A 1 105 ? 2.076 24.297 1.633 1 98.69 105 THR A C 1
ATOM 843 O O . THR A 1 105 ? 2.686 25.062 0.883 1 98.69 105 THR A O 1
ATOM 846 N N . TYR A 1 106 ? 1.044 23.609 1.262 1 98.5 106 TYR A N 1
ATOM 847 C CA . TYR A 1 106 ? 0.336 23.844 0.007 1 98.5 106 TYR A CA 1
ATOM 848 C C . TYR A 1 106 ? -1.062 24.391 0.262 1 98.5 106 TYR A C 1
ATOM 850 O O . TYR A 1 106 ? -1.71 24.031 1.245 1 98.5 106 TYR A O 1
ATOM 858 N N . GLN A 1 107 ? -1.499 25.25 -0.67 1 97.94 107 GLN A N 1
ATOM 859 C CA . GLN A 1 107 ? -2.816 25.844 -0.505 1 97.94 107 GLN A CA 1
ATOM 860 C C . GLN A 1 107 ? -3.584 25.859 -1.824 1 97.94 107 GLN A C 1
ATOM 862 O O . GLN A 1 107 ? -2.988 26 -2.895 1 97.94 107 GLN A O 1
ATOM 867 N N . ASP A 1 108 ? -4.836 25.578 -1.653 1 96.06 108 ASP A N 1
ATOM 868 C CA . ASP A 1 108 ? -5.746 25.938 -2.734 1 96.06 108 ASP A CA 1
ATOM 869 C C . ASP A 1 108 ? -6.828 26.906 -2.244 1 96.06 108 ASP A C 1
ATOM 871 O O . ASP A 1 108 ? -6.656 27.562 -1.222 1 96.06 108 ASP A O 1
ATOM 875 N N . LYS A 1 109 ? -7.879 27.125 -3.006 1 95.19 109 LYS A N 1
ATOM 876 C CA . LYS A 1 109 ? -8.891 28.125 -2.674 1 95.19 109 LYS A CA 1
ATOM 877 C C . LYS A 1 109 ? -9.555 27.812 -1.337 1 95.19 109 LYS A C 1
ATOM 879 O O . LYS A 1 109 ? -9.953 28.734 -0.611 1 95.19 109 LYS A O 1
ATOM 884 N N . ASN A 1 110 ? -9.5 26.547 -0.917 1 95.81 110 ASN A N 1
ATOM 885 C CA . ASN A 1 110 ? -10.367 26.172 0.202 1 95.81 110 ASN A CA 1
ATOM 886 C C . ASN A 1 110 ? -9.57 25.516 1.326 1 95.81 110 ASN A C 1
ATOM 888 O O . ASN A 1 110 ? -10.031 25.453 2.467 1 95.81 110 ASN A O 1
ATOM 892 N N . VAL A 1 111 ? -8.398 25.062 1.012 1 97.44 111 VAL A N 1
ATOM 893 C CA . VAL A 1 111 ? -7.762 24.188 1.988 1 97.44 111 VAL A CA 1
ATOM 894 C C . VAL A 1 111 ? -6.277 24.531 2.104 1 97.44 111 VAL A C 1
ATOM 896 O O . VAL A 1 111 ? -5.629 24.859 1.108 1 97.44 111 VAL A O 1
ATOM 899 N N . ASP A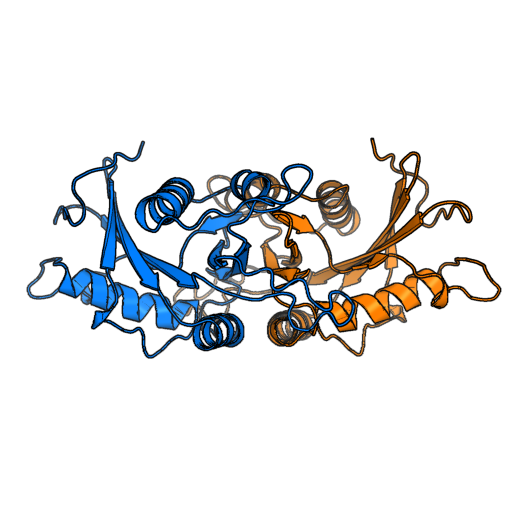 1 112 ? -5.77 24.531 3.307 1 98.31 112 ASP A N 1
ATOM 900 C CA . ASP A 1 112 ? -4.34 24.531 3.605 1 98.31 112 ASP A CA 1
ATOM 901 C C . ASP A 1 112 ? -3.863 23.125 3.99 1 98.31 112 ASP A C 1
ATOM 903 O O . ASP A 1 112 ? -4.383 22.531 4.934 1 98.31 112 ASP A O 1
ATOM 907 N N . ILE A 1 113 ? -2.848 22.656 3.322 1 98.56 113 ILE A N 1
ATOM 908 C CA . ILE A 1 113 ? -2.281 21.344 3.609 1 98.56 113 ILE A CA 1
ATOM 909 C C . ILE A 1 113 ? -0.866 21.5 4.16 1 98.56 113 ILE A C 1
ATOM 911 O O . ILE A 1 113 ? 0.027 21.984 3.461 1 98.56 113 ILE A O 1
ATOM 915 N N . HIS A 1 114 ? -0.684 21.141 5.363 1 98.62 114 HIS A N 1
ATOM 916 C CA . HIS A 1 114 ? 0.61 21.219 6.031 1 98.62 114 HIS A CA 1
ATOM 917 C C . HIS A 1 114 ? 1.26 19.844 6.141 1 98.62 114 HIS A C 1
ATOM 919 O O . HIS A 1 114 ? 0.578 18.844 6.395 1 98.62 114 HIS A O 1
ATOM 925 N N . ASN A 1 115 ? 2.523 19.797 5.973 1 98.56 115 ASN A N 1
ATOM 926 C CA . ASN A 1 115 ? 3.271 18.547 6.141 1 98.56 115 ASN A CA 1
ATOM 927 C C . ASN A 1 115 ? 4.473 18.734 7.062 1 98.56 115 ASN A C 1
ATOM 929 O O . ASN A 1 115 ? 5.172 19.75 6.977 1 98.56 115 ASN A O 1
ATOM 933 N N . PHE A 1 116 ? 4.605 17.875 7.949 1 98.06 116 PHE A N 1
ATOM 934 C CA . PHE A 1 116 ? 5.77 17.797 8.828 1 98.06 116 PHE A CA 1
ATOM 935 C C . PHE A 1 116 ? 6.602 16.562 8.508 1 98.06 116 PHE A C 1
ATOM 937 O O . PHE A 1 116 ? 6.055 15.5 8.195 1 98.06 116 PHE A O 1
ATOM 944 N N . SER A 1 117 ? 7.891 16.672 8.602 1 97.81 117 SER A N 1
ATOM 945 C CA . SER A 1 117 ? 8.758 15.508 8.453 1 97.81 117 SER A CA 1
ATOM 946 C C . SER A 1 117 ? 9.227 14.992 9.812 1 97.81 117 SER A C 1
ATOM 948 O O . SER A 1 117 ? 9.398 15.773 10.75 1 97.81 117 SER A O 1
ATOM 950 N N . LEU A 1 118 ? 9.367 13.773 9.945 1 97.12 118 LEU A N 1
ATOM 951 C CA . LEU A 1 118 ? 9.891 13.109 11.133 1 97.12 118 LEU A CA 1
ATOM 952 C C . LEU A 1 118 ? 10.867 12.008 10.758 1 97.12 118 LEU A C 1
ATOM 954 O O . LEU A 1 118 ? 10.469 10.984 10.188 1 97.12 118 LEU A O 1
ATOM 958 N N . GLU A 1 119 ? 12.102 12.18 11.055 1 97.56 119 GLU A N 1
ATOM 959 C CA . GLU A 1 119 ? 13.125 11.148 10.859 1 97.56 119 GLU A CA 1
ATOM 960 C C . GLU A 1 119 ? 13.203 10.219 12.07 1 97.56 119 GLU A C 1
ATOM 962 O O . GLU A 1 119 ? 13.25 10.688 13.211 1 97.56 119 GLU A O 1
ATOM 967 N N . VAL A 1 120 ? 13.188 8.969 11.758 1 96.31 120 VAL A N 1
ATOM 968 C CA . VAL A 1 120 ? 13.281 8 12.844 1 96.31 120 VAL A CA 1
ATOM 969 C C . VAL A 1 120 ? 14.352 6.961 12.516 1 96.31 120 VAL A C 1
ATOM 971 O O . VAL A 1 120 ? 14.805 6.867 11.367 1 96.31 120 VAL A O 1
ATOM 974 N N . SER A 1 121 ? 14.789 6.23 13.547 1 95.12 121 SER A N 1
ATOM 975 C CA . SER A 1 121 ? 15.719 5.129 13.32 1 95.12 121 SER A CA 1
ATOM 976 C C . SER A 1 121 ? 15.047 3.98 12.578 1 95.12 121 SER A C 1
ATOM 978 O O . SER A 1 121 ? 13.82 3.924 12.484 1 95.12 121 SER A O 1
ATOM 980 N N . GLU A 1 122 ? 15.859 3.115 12.047 1 94 122 GLU A N 1
ATOM 981 C CA . GLU A 1 122 ? 15.344 1.956 11.328 1 94 122 GLU A CA 1
ATOM 982 C C . GLU A 1 122 ? 14.445 1.105 12.219 1 94 122 GLU A C 1
ATOM 984 O O . GLU A 1 122 ? 13.375 0.663 11.797 1 94 122 GLU A O 1
ATOM 989 N N . GLU A 1 123 ? 14.82 0.887 13.445 1 93.31 123 GLU A N 1
ATOM 990 C CA . GLU A 1 123 ? 14.055 0.075 14.383 1 93.31 123 GLU A CA 1
ATOM 991 C C . GLU A 1 123 ? 12.68 0.68 14.656 1 93.31 123 GLU A C 1
ATOM 993 O O . GLU A 1 123 ? 11.68 -0.032 14.664 1 93.31 123 GLU A O 1
ATOM 998 N N . ILE A 1 124 ? 12.695 1.946 14.859 1 93.25 124 ILE A N 1
ATOM 999 C CA . ILE A 1 124 ? 11.445 2.633 15.148 1 93.25 124 ILE A CA 1
ATOM 1000 C C . ILE A 1 124 ? 10.555 2.629 13.906 1 93.25 124 ILE A C 1
ATOM 1002 O O . ILE A 1 124 ? 9.336 2.465 14 1 93.25 124 ILE A O 1
ATOM 1006 N N . PHE A 1 125 ? 11.148 2.814 12.758 1 94.31 125 PHE A N 1
ATOM 1007 C CA . PHE A 1 125 ? 10.406 2.793 11.508 1 94.31 125 PHE A CA 1
ATOM 1008 C C . PHE A 1 125 ? 9.672 1.47 11.336 1 94.31 125 PHE A C 1
ATOM 1010 O O . PHE A 1 125 ? 8.477 1.454 11.031 1 94.31 125 PHE A O 1
ATOM 1017 N N . TYR A 1 126 ? 10.367 0.397 11.578 1 92.12 126 TYR A N 1
ATOM 1018 C CA . TYR A 1 126 ? 9.766 -0.926 11.43 1 92.12 126 TYR A CA 1
ATOM 1019 C C . TYR A 1 126 ? 8.695 -1.161 12.492 1 92.12 126 TYR A C 1
ATOM 1021 O O . TYR A 1 126 ? 7.676 -1.801 12.219 1 92.12 126 TYR A O 1
ATOM 1029 N N . PHE A 1 127 ? 8.961 -0.687 13.641 1 92.56 127 PHE A N 1
ATOM 1030 C CA . PHE A 1 127 ? 7.969 -0.792 14.703 1 92.56 127 PHE A CA 1
ATOM 1031 C C . PHE A 1 127 ? 6.68 -0.083 14.305 1 92.56 127 PHE A C 1
ATOM 1033 O O . PHE A 1 127 ? 5.586 -0.63 14.477 1 92.56 127 PHE A O 1
ATOM 1040 N N . ILE A 1 128 ? 6.824 1.118 13.812 1 93.44 128 ILE A N 1
ATOM 1041 C CA . ILE A 1 128 ? 5.66 1.892 13.383 1 93.44 128 ILE A CA 1
ATOM 1042 C C . ILE A 1 128 ? 4.902 1.129 12.297 1 93.44 128 ILE A C 1
ATOM 1044 O O . ILE A 1 128 ? 3.682 0.986 12.367 1 93.44 128 ILE A O 1
ATOM 1048 N N . PHE A 1 129 ? 5.605 0.662 11.344 1 93.12 129 PHE A N 1
ATOM 1049 C CA . PHE A 1 129 ? 5.004 -0.059 10.227 1 93.12 129 PHE A CA 1
ATOM 1050 C C . PHE A 1 129 ? 4.23 -1.274 10.719 1 93.12 129 PHE A C 1
ATOM 1052 O O . PHE A 1 129 ? 3.062 -1.46 10.367 1 93.12 129 PHE A O 1
ATOM 1059 N N . LYS A 1 130 ? 4.797 -2.031 11.539 1 90.5 130 LYS A N 1
ATOM 1060 C CA . LYS A 1 130 ? 4.18 -3.258 12.039 1 90.5 130 LYS A CA 1
ATOM 1061 C C . LYS A 1 130 ? 2.975 -2.945 12.922 1 90.5 130 LYS A C 1
ATOM 1063 O O . LYS A 1 130 ? 1.969 -3.656 12.883 1 90.5 130 LYS A O 1
ATOM 1068 N N . ASN A 1 131 ? 3.09 -1.94 13.641 1 89.5 131 ASN A N 1
ATOM 1069 C CA . ASN A 1 131 ? 2.039 -1.594 14.586 1 89.5 131 ASN A CA 1
ATOM 1070 C C . ASN A 1 131 ? 0.841 -0.955 13.891 1 89.5 131 ASN A C 1
ATOM 1072 O O . ASN A 1 131 ? -0.257 -0.913 14.445 1 89.5 131 ASN A O 1
ATOM 1076 N N . SER A 1 132 ? 1.05 -0.459 12.758 1 90.69 132 SER A N 1
ATOM 1077 C CA . SER A 1 132 ? 0.036 0.318 12.047 1 90.69 132 SER A CA 1
ATOM 1078 C C . SER A 1 132 ? -1.187 -0.535 11.727 1 90.69 132 SER A C 1
ATOM 1080 O O . SER A 1 132 ? -2.301 -0.017 11.625 1 90.69 132 SER A O 1
ATOM 1082 N N . VAL A 1 133 ? -1.054 -1.806 11.602 1 89.44 133 VAL A N 1
ATOM 1083 C CA . VAL A 1 133 ? -2.162 -2.674 11.227 1 89.44 133 VAL A CA 1
ATOM 1084 C C . VAL A 1 133 ? -3.152 -2.785 12.383 1 89.44 133 VAL A C 1
ATOM 1086 O O . VAL A 1 133 ? -4.273 -3.268 12.203 1 89.44 133 VAL A O 1
ATOM 1089 N N . ASN A 1 134 ? -2.799 -2.334 13.516 1 87.81 134 ASN A N 1
ATOM 1090 C CA . ASN A 1 134 ? -3.662 -2.373 14.688 1 87.81 134 ASN A CA 1
ATOM 1091 C C . ASN A 1 134 ? -4.418 -1.059 14.875 1 87.81 134 ASN A C 1
ATOM 1093 O O . ASN A 1 134 ? -5.102 -0.868 15.883 1 87.81 134 ASN A O 1
ATOM 1097 N N . SER A 1 135 ? -4.297 -0.202 13.977 1 86.81 135 SER A N 1
ATOM 1098 C CA . SER A 1 135 ? -4.91 1.115 14.102 1 86.81 135 SER A CA 1
ATOM 1099 C C . SER A 1 135 ? -6.434 1.023 14.039 1 86.81 135 SER A C 1
ATOM 1101 O O . SER A 1 135 ? -6.98 0.098 13.438 1 86.81 135 SER A O 1
ATOM 1103 N N . GLU A 1 136 ? -7.062 1.967 14.562 1 80.94 136 GLU A N 1
ATOM 1104 C CA . GLU A 1 136 ? -8.516 2.057 14.578 1 80.94 136 GLU A CA 1
ATOM 1105 C C . GLU A 1 136 ? -9.078 2.271 13.172 1 80.94 136 GLU A C 1
ATOM 1107 O O . GLU A 1 136 ? -10.164 1.788 12.852 1 80.94 136 GLU A O 1
ATOM 1112 N N . HIS A 1 137 ? -8.422 2.916 12.336 1 79.75 137 HIS A N 1
ATOM 1113 C CA . HIS A 1 137 ? -8.922 3.291 11.023 1 79.75 137 HIS A CA 1
ATOM 1114 C C . HIS A 1 137 ? -8.375 2.361 9.945 1 79.75 137 HIS A C 1
ATOM 1116 O O . HIS A 1 137 ? -8.422 2.689 8.758 1 79.75 137 HIS A O 1
ATOM 1122 N N . MET A 1 138 ? -7.938 1.241 10.352 1 80.12 138 MET A N 1
ATOM 1123 C CA . MET A 1 138 ? -7.391 0.288 9.398 1 80.12 138 MET A CA 1
ATOM 1124 C C . MET A 1 138 ? -8.477 -0.239 8.469 1 80.12 138 MET A C 1
ATOM 1126 O O . MET A 1 138 ? -9.586 -0.548 8.914 1 80.12 138 MET A O 1
ATOM 1130 N N . ILE A 1 139 ? -8.25 -0.309 7.203 1 76.25 139 ILE A N 1
ATOM 1131 C CA . ILE A 1 139 ? -9.062 -0.84 6.113 1 76.25 139 ILE A CA 1
ATOM 1132 C C . ILE A 1 139 ? -10.266 0.063 5.883 1 76.25 139 ILE A C 1
ATOM 1134 O O . ILE A 1 139 ? -10.969 -0.068 4.875 1 76.25 139 ILE A O 1
ATOM 1138 N N . THR A 1 140 ? -10.484 1.125 6.633 1 78.56 140 THR A N 1
ATOM 1139 C CA . THR A 1 140 ? -1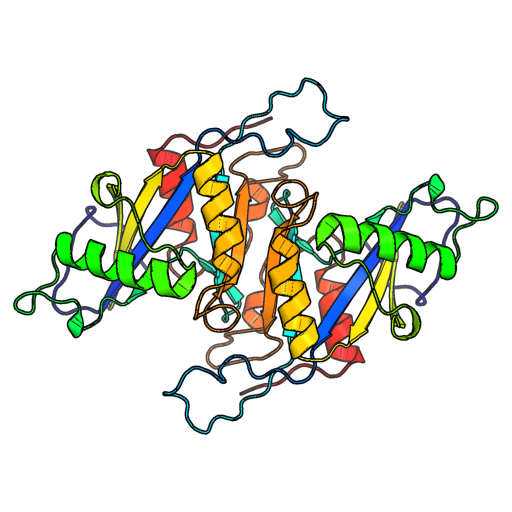1.539 2.105 6.402 1 78.56 140 THR A CA 1
ATOM 1140 C C . THR A 1 140 ? -10.984 3.34 5.695 1 78.56 140 THR A C 1
ATOM 1142 O O . THR A 1 140 ? -11 3.414 4.465 1 78.56 140 THR A O 1
ATOM 1145 N N . GLU A 1 141 ? -10.312 4.141 6.414 1 78.62 141 GLU A N 1
ATOM 1146 C CA . GLU A 1 141 ? -9.672 5.309 5.812 1 78.62 141 GLU A CA 1
ATOM 1147 C C . GLU A 1 141 ? -8.289 4.969 5.273 1 78.62 141 GLU A C 1
ATOM 1149 O O . GLU A 1 141 ? -7.863 5.512 4.25 1 78.62 141 GLU A O 1
ATOM 1154 N N . ASN A 1 142 ? -7.742 4.109 5.965 1 84.19 142 ASN A N 1
ATOM 1155 C CA . ASN A 1 142 ? -6.434 3.584 5.594 1 84.19 142 ASN A CA 1
ATOM 1156 C C . ASN A 1 142 ? -6.527 2.154 5.07 1 84.19 142 ASN A C 1
ATOM 1158 O O . ASN A 1 142 ? -6.797 1.225 5.836 1 84.19 142 ASN A O 1
ATOM 1162 N N . SER A 1 143 ? -6.273 1.968 3.809 1 89.81 143 SER A N 1
ATOM 1163 C CA . SER A 1 143 ? -6.398 0.649 3.197 1 89.81 143 SER A CA 1
ATOM 1164 C C . SER A 1 143 ? -5.062 -0.085 3.184 1 89.81 143 SER A C 1
ATOM 1166 O O . SER A 1 143 ? -4.895 -1.066 2.457 1 89.81 143 SER A O 1
ATOM 1168 N N . GLY A 1 144 ? -4.113 0.425 3.916 1 93.5 144 GLY A N 1
ATOM 1169 C CA . GLY A 1 144 ? -2.828 -0.239 4.062 1 93.5 144 GLY A CA 1
ATOM 1170 C C . GLY A 1 144 ? -1.654 0.72 4.02 1 93.5 144 GLY A C 1
ATOM 1171 O O . GLY A 1 144 ? -1.647 1.666 3.227 1 93.5 144 GLY A O 1
ATOM 1172 N N . ASN A 1 145 ? -0.694 0.438 4.855 1 94.5 145 ASN A N 1
ATOM 1173 C CA . ASN A 1 145 ? 0.541 1.215 4.84 1 94.5 145 ASN A CA 1
ATOM 1174 C C . ASN A 1 145 ? 1.569 0.616 3.887 1 94.5 145 ASN A C 1
ATOM 1176 O O . ASN A 1 145 ? 1.68 -0.606 3.773 1 94.5 145 ASN A O 1
ATOM 1180 N N . VAL A 1 146 ? 2.258 1.519 3.223 1 95.94 146 VAL A N 1
ATOM 1181 C CA . VAL A 1 146 ? 3.283 1.073 2.285 1 95.94 146 VAL A CA 1
ATOM 1182 C C . VAL A 1 146 ? 4.578 1.841 2.531 1 95.94 146 VAL A C 1
ATOM 1184 O O . VAL A 1 146 ? 4.562 2.934 3.104 1 95.94 146 VAL A O 1
ATOM 1187 N N . VAL A 1 147 ? 5.609 1.2 2.113 1 96.44 147 VAL A N 1
ATOM 1188 C CA . VAL A 1 147 ? 6.93 1.806 2.262 1 96.44 147 VAL A CA 1
ATOM 1189 C C . VAL A 1 147 ? 7.492 2.16 0.888 1 96.44 147 VAL A C 1
ATOM 1191 O O . VAL A 1 147 ? 7.566 1.307 0.001 1 96.44 147 VAL A O 1
ATOM 1194 N N . CYS A 1 148 ? 7.789 3.375 0.721 1 96.38 148 CYS A N 1
ATOM 1195 C CA . CYS A 1 148 ? 8.469 3.826 -0.488 1 96.38 148 CYS A CA 1
ATOM 1196 C C . CYS A 1 148 ? 9.977 3.682 -0.351 1 96.38 148 CYS A C 1
ATOM 1198 O O . CYS A 1 148 ? 10.594 4.336 0.492 1 96.38 148 CYS A O 1
ATOM 1200 N N . HIS A 1 149 ? 10.539 2.797 -1.142 1 94.25 149 HIS A N 1
ATOM 1201 C CA . HIS A 1 149 ? 11.992 2.783 -1.279 1 94.25 149 HIS A CA 1
ATOM 1202 C C . HIS A 1 149 ? 12.484 3.998 -2.057 1 94.25 149 HIS A C 1
ATOM 1204 O O . HIS A 1 149 ? 12.211 4.129 -3.252 1 94.25 149 HIS A O 1
ATOM 1210 N N . VAL A 1 150 ? 13.164 4.863 -1.357 1 96.19 150 VAL A N 1
ATOM 1211 C CA . VAL A 1 150 ? 13.648 6.062 -2.027 1 96.19 150 VAL A CA 1
ATOM 1212 C C . VAL A 1 150 ? 14.992 5.777 -2.695 1 96.19 150 VAL A C 1
ATOM 1214 O O . VAL A 1 150 ? 16 6.375 -2.338 1 96.19 150 VAL A O 1
ATOM 1217 N N . ALA A 1 151 ? 14.922 4.855 -3.602 1 93.38 151 ALA A N 1
ATOM 1218 C CA . ALA A 1 151 ? 16.078 4.387 -4.352 1 93.38 151 ALA A CA 1
ATOM 1219 C C . ALA A 1 151 ? 15.703 4.031 -5.789 1 93.38 151 ALA A C 1
ATOM 1221 O O . ALA A 1 151 ? 14.617 3.5 -6.035 1 93.38 151 ALA A O 1
ATOM 1222 N N . ASN A 1 152 ? 16.594 4.375 -6.641 1 91.38 152 ASN A N 1
ATOM 1223 C CA . ASN A 1 152 ? 16.484 3.896 -8.016 1 91.38 152 ASN A CA 1
ATOM 1224 C C . ASN A 1 152 ? 17.359 2.68 -8.266 1 91.38 152 ASN A C 1
ATOM 1226 O O . ASN A 1 152 ? 18.594 2.773 -8.195 1 91.38 152 ASN A O 1
ATOM 1230 N N . TYR A 1 153 ? 16.641 1.619 -8.547 1 87.69 153 TYR A N 1
ATOM 1231 C CA . TYR A 1 153 ? 17.344 0.395 -8.93 1 87.69 153 TYR A CA 1
ATOM 1232 C C . TYR A 1 153 ? 17.422 0.262 -10.445 1 87.69 153 TYR A C 1
ATOM 1234 O O . TYR A 1 153 ? 17.062 1.187 -11.18 1 87.69 153 TYR A O 1
ATOM 1242 N N . LYS A 1 154 ? 17.969 -0.842 -10.859 1 87.19 154 LYS A N 1
ATOM 1243 C CA . LYS A 1 154 ? 18.062 -1.098 -12.297 1 87.19 154 LYS A CA 1
ATOM 1244 C C . LYS A 1 154 ? 16.672 -1.086 -12.945 1 87.19 154 LYS A C 1
ATOM 1246 O O . LYS A 1 154 ? 15.711 -1.585 -12.367 1 87.19 154 LYS A O 1
ATOM 1251 N N . ASP A 1 155 ? 16.562 -0.495 -14.203 1 88.31 155 ASP A N 1
ATOM 1252 C CA . ASP A 1 155 ? 15.367 -0.459 -15.031 1 88.31 155 ASP A CA 1
ATOM 1253 C C . ASP A 1 155 ? 14.266 0.375 -14.375 1 88.31 155 ASP A C 1
ATOM 1255 O O . ASP A 1 155 ? 13.094 0.01 -14.422 1 88.31 155 ASP A O 1
ATOM 1259 N N . ASP A 1 156 ? 14.68 1.362 -13.656 1 84.44 156 ASP A N 1
ATOM 1260 C CA . ASP A 1 156 ? 13.805 2.359 -13.055 1 84.44 156 ASP A CA 1
ATOM 1261 C C . ASP A 1 156 ? 12.938 1.741 -11.961 1 84.44 156 ASP A C 1
ATOM 1263 O O . ASP A 1 156 ? 11.875 2.268 -11.625 1 84.44 156 ASP A O 1
ATOM 1267 N N . LYS A 1 157 ? 13.461 0.657 -11.484 1 88.94 157 LYS A N 1
ATOM 1268 C CA . LYS A 1 157 ? 12.758 0.033 -10.367 1 88.94 157 LYS A CA 1
ATOM 1269 C C . LYS A 1 157 ? 12.977 0.815 -9.078 1 88.94 157 LYS A C 1
ATOM 1271 O O . LYS A 1 157 ? 14.016 1.442 -8.891 1 88.94 157 LYS A O 1
ATOM 1276 N N . GLY A 1 158 ? 11.977 0.873 -8.297 1 91.62 158 GLY A N 1
ATOM 1277 C CA . GLY A 1 158 ? 12.047 1.611 -7.047 1 91.62 158 GLY A CA 1
ATOM 1278 C C . GLY A 1 158 ? 11.297 2.93 -7.09 1 91.62 158 GLY A C 1
ATOM 1279 O O . GLY A 1 158 ? 10.117 2.967 -7.422 1 91.62 158 GLY A O 1
ATOM 1280 N N . TYR A 1 159 ? 12 3.977 -6.801 1 95.75 159 TYR A N 1
ATOM 1281 C CA . TYR A 1 159 ? 11.383 5.285 -6.609 1 95.75 159 TYR A CA 1
ATOM 1282 C C . TYR A 1 159 ? 10.75 5.785 -7.902 1 95.75 159 TYR A C 1
ATOM 1284 O O . TYR A 1 159 ? 9.617 6.273 -7.902 1 95.75 159 TYR A O 1
ATOM 1292 N N . GLN A 1 160 ? 11.352 5.641 -9.016 1 95.25 160 GLN A N 1
ATOM 1293 C CA . GLN A 1 160 ? 10.859 6.18 -10.281 1 95.25 160 GLN A CA 1
ATOM 1294 C C . GLN A 1 160 ? 9.547 5.52 -10.68 1 95.25 160 GLN A C 1
ATOM 1296 O O . GLN A 1 160 ? 8.672 6.168 -11.258 1 95.25 160 GLN A O 1
ATOM 1301 N N . ARG A 1 161 ? 9.453 4.316 -10.398 1 95.31 161 ARG A N 1
ATOM 1302 C CA . ARG A 1 161 ? 8.195 3.631 -10.664 1 95.31 161 ARG A CA 1
ATOM 1303 C C . ARG A 1 161 ? 7.152 3.965 -9.602 1 95.31 161 ARG A C 1
ATOM 1305 O O . ARG A 1 161 ? 5.965 4.098 -9.906 1 95.31 161 ARG A O 1
ATOM 1312 N N . PHE A 1 162 ? 7.641 4.086 -8.414 1 97.5 162 PHE A N 1
ATOM 1313 C CA . PHE A 1 162 ? 6.738 4.363 -7.297 1 97.5 162 PHE A CA 1
ATOM 1314 C C . PHE A 1 162 ? 5.969 5.656 -7.535 1 97.5 162 PHE A C 1
ATOM 1316 O O . PHE A 1 162 ? 4.77 5.73 -7.242 1 97.5 162 PHE A O 1
ATOM 1323 N N . ILE A 1 163 ? 6.605 6.621 -8.094 1 97.81 163 ILE A N 1
ATOM 1324 C CA . ILE A 1 163 ? 5.984 7.934 -8.219 1 97.81 163 ILE A CA 1
ATOM 1325 C C . ILE A 1 163 ? 5.031 7.945 -9.406 1 97.81 163 ILE A C 1
ATOM 1327 O O . ILE A 1 163 ? 4.375 8.953 -9.68 1 97.81 163 ILE A O 1
ATOM 1331 N N . GLU A 1 164 ? 4.914 6.848 -10.094 1 97.06 164 GLU A N 1
ATOM 1332 C CA . GLU A 1 164 ? 3.943 6.723 -11.18 1 97.06 164 GLU A CA 1
ATOM 1333 C C . GLU A 1 164 ? 2.578 6.293 -10.648 1 97.06 164 GLU A C 1
ATOM 1335 O O . GLU A 1 164 ? 1.596 6.277 -11.398 1 97.06 164 GLU A O 1
ATOM 1340 N N . ASN A 1 165 ? 2.527 5.988 -9.43 1 98.06 165 ASN A N 1
ATOM 1341 C CA . ASN A 1 165 ? 1.24 5.645 -8.836 1 98.06 165 ASN A CA 1
ATOM 1342 C C . ASN A 1 165 ? 0.344 6.871 -8.688 1 98.06 165 ASN A C 1
ATOM 1344 O O . ASN A 1 165 ? 0.756 7.988 -9.008 1 98.06 165 ASN A O 1
ATOM 1348 N N . ARG A 1 166 ? -0.874 6.594 -8.281 1 97 166 ARG A N 1
ATOM 1349 C CA . ARG A 1 166 ? -1.81 7.684 -8.023 1 97 166 ARG A CA 1
ATOM 1350 C C . ARG A 1 166 ? -1.655 8.219 -6.605 1 97 166 ARG A C 1
ATOM 1352 O O . ARG A 1 166 ? -1.634 7.445 -5.648 1 97 166 ARG A O 1
ATOM 1359 N N . PHE A 1 167 ? -1.579 9.523 -6.535 1 97.88 167 PHE A N 1
ATOM 1360 C CA . PHE A 1 167 ? -1.435 10.156 -5.23 1 97.88 167 PHE A CA 1
ATOM 1361 C C . PHE A 1 167 ? -2.609 11.086 -4.953 1 97.88 167 PHE A C 1
ATOM 1363 O O . PHE A 1 167 ? -3.201 11.648 -5.879 1 97.88 167 PHE A O 1
ATOM 1370 N N . CYS A 1 168 ? -2.877 11.234 -3.75 1 95.44 168 CYS A N 1
ATOM 1371 C CA . CYS A 1 168 ? -3.965 12.109 -3.336 1 95.44 168 CYS A CA 1
ATOM 1372 C C . CYS A 1 168 ? -3.471 13.539 -3.145 1 95.44 168 CYS A C 1
ATOM 1374 O O . CYS A 1 168 ? -2.436 13.766 -2.516 1 95.44 168 CYS A O 1
ATOM 1376 N N . ALA A 1 169 ? -4.223 14.508 -3.73 1 95.25 169 ALA A N 1
ATOM 1377 C CA . ALA A 1 169 ? -4.012 15.938 -3.494 1 95.25 169 ALA A CA 1
ATOM 1378 C C . ALA A 1 169 ? -2.553 16.312 -3.736 1 95.25 169 ALA A C 1
ATOM 1380 O O . ALA A 1 169 ? -2.039 16.156 -4.848 1 95.25 169 ALA A O 1
ATOM 1381 N N . THR A 1 170 ? -1.85 16.656 -2.635 1 98 170 THR A N 1
ATOM 1382 C CA . THR A 1 170 ? -0.497 17.188 -2.805 1 98 170 THR A CA 1
ATOM 1383 C C . THR A 1 170 ? 0.538 16.156 -2.357 1 98 170 THR A C 1
ATOM 1385 O O . THR A 1 170 ? 1.715 16.484 -2.191 1 98 170 THR A O 1
ATOM 1388 N N . SER A 1 171 ? 0.154 14.945 -2.176 1 98.06 171 SER A N 1
ATOM 1389 C CA . SER A 1 171 ? 1.007 13.961 -1.523 1 98.06 171 SER A CA 1
ATOM 1390 C C . SER A 1 171 ? 2.264 13.688 -2.342 1 98.06 171 SER A C 1
ATOM 1392 O O . SER A 1 171 ? 3.348 13.508 -1.784 1 98.06 171 SER A O 1
ATOM 1394 N N . LEU A 1 172 ? 2.082 13.633 -3.648 1 98.5 172 LEU A N 1
ATOM 1395 C CA . LEU A 1 172 ? 3.268 13.414 -4.469 1 98.5 172 LEU A CA 1
ATOM 1396 C C . LEU A 1 172 ? 4.23 14.594 -4.359 1 98.5 172 LEU A C 1
ATOM 1398 O O . LEU A 1 172 ? 5.441 14.398 -4.246 1 98.5 172 LEU A O 1
ATOM 1402 N N . MET A 1 173 ? 3.719 15.758 -4.414 1 98.31 173 MET A N 1
ATOM 1403 C CA . MET A 1 173 ? 4.559 16.938 -4.27 1 98.31 173 MET A CA 1
ATOM 1404 C C . MET A 1 173 ? 5.262 16.953 -2.914 1 98.31 173 MET A C 1
ATOM 1406 O O . MET A 1 173 ? 6.43 17.328 -2.818 1 98.31 173 MET A O 1
ATOM 1410 N N . GLU A 1 174 ? 4.523 16.578 -1.944 1 98.56 174 GLU A N 1
ATOM 1411 C CA . GLU A 1 174 ? 5.094 16.516 -0.602 1 98.56 174 GLU A CA 1
ATOM 1412 C C . GLU A 1 174 ? 6.223 15.492 -0.528 1 98.56 174 GLU A C 1
ATOM 1414 O O . GLU A 1 174 ? 7.25 15.734 0.107 1 98.56 174 GLU A O 1
ATOM 1419 N N . LEU A 1 175 ? 6.008 14.352 -1.121 1 98.75 175 LEU A N 1
ATOM 1420 C CA . LEU A 1 175 ? 7.039 13.32 -1.162 1 98.75 175 LEU A CA 1
ATOM 1421 C C . LEU A 1 175 ? 8.297 13.836 -1.85 1 98.75 175 LEU A C 1
ATOM 1423 O O . LEU A 1 175 ? 9.406 13.664 -1.335 1 98.75 175 LEU A O 1
ATOM 1427 N N . LYS A 1 176 ? 8.094 14.445 -2.945 1 98.44 176 LYS A N 1
ATOM 1428 C CA . LYS A 1 176 ? 9.227 15 -3.682 1 98.44 176 LYS A CA 1
ATOM 1429 C C . LYS A 1 176 ? 9.945 16.078 -2.867 1 98.44 176 LYS A C 1
ATOM 1431 O O . LYS A 1 176 ? 11.172 16.156 -2.885 1 98.44 176 LYS A O 1
ATOM 1436 N N . HIS A 1 177 ? 9.195 16.875 -2.186 1 98.44 177 HIS A N 1
ATOM 1437 C CA . HIS A 1 177 ? 9.773 17.906 -1.33 1 98.44 177 HIS A CA 1
ATOM 1438 C C . HIS A 1 177 ? 10.625 17.297 -0.225 1 98.44 177 HIS A C 1
ATOM 1440 O O . HIS A 1 177 ? 11.727 17.781 0.057 1 98.44 177 HIS A O 1
ATOM 1446 N N . LEU A 1 178 ? 10.109 16.312 0.391 1 98.69 178 LEU A N 1
ATOM 1447 C CA . LEU A 1 178 ? 10.852 15.609 1.438 1 98.69 178 LEU A CA 1
ATOM 1448 C C . LEU A 1 178 ? 12.18 15.094 0.907 1 98.69 178 LEU A C 1
ATOM 1450 O O . LEU A 1 178 ? 13.227 15.297 1.533 1 98.69 178 LEU A O 1
ATOM 1454 N N . ILE A 1 179 ? 12.125 14.414 -0.192 1 98.44 179 ILE A N 1
ATOM 1455 C CA . ILE A 1 179 ? 13.297 13.773 -0.772 1 98.44 179 ILE A CA 1
ATOM 1456 C C . ILE A 1 179 ? 14.344 14.82 -1.125 1 98.44 179 ILE A C 1
ATOM 1458 O O . ILE A 1 179 ? 15.539 14.633 -0.881 1 98.44 179 ILE A O 1
ATOM 1462 N N . GLU A 1 180 ? 13.898 15.891 -1.67 1 97.75 180 GLU A N 1
ATOM 1463 C CA . GLU A 1 180 ? 14.812 16.969 -2.037 1 97.75 180 GLU A CA 1
ATOM 1464 C C . GLU A 1 180 ? 15.391 17.656 -0.798 1 97.75 180 GLU A C 1
ATOM 1466 O O . GLU A 1 180 ? 16.609 17.828 -0.699 1 97.75 180 GLU A O 1
ATOM 1471 N N . GLN A 1 181 ? 14.594 18.047 0.115 1 97.12 181 GLN A N 1
ATOM 1472 C CA . GLN A 1 181 ? 15.023 18.781 1.3 1 97.12 181 GLN A CA 1
ATOM 1473 C C . GLN A 1 181 ? 15.961 17.938 2.16 1 97.12 181 GLN A C 1
ATOM 1475 O O . GLN A 1 181 ? 16.938 18.453 2.699 1 97.12 181 GLN A O 1
ATOM 1480 N N . GLU A 1 182 ? 15.641 16.672 2.303 1 97.44 182 GLU A N 1
ATOM 1481 C CA . GLU A 1 182 ? 16.422 15.805 3.18 1 97.44 182 GLU A CA 1
ATOM 1482 C C . GLU A 1 182 ? 17.516 15.07 2.406 1 97.44 182 GLU A C 1
ATOM 1484 O O . GLU A 1 182 ? 18.266 14.289 2.98 1 97.44 182 GLU A O 1
ATOM 1489 N N . LYS A 1 183 ? 17.562 15.266 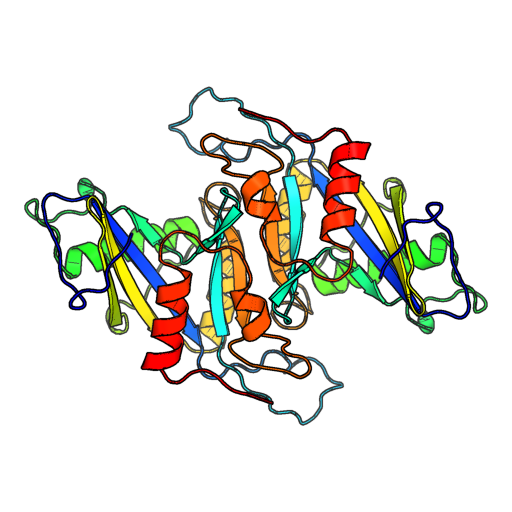1.083 1 96.75 183 LYS A N 1
ATOM 1490 C CA . LYS A 1 183 ? 18.578 14.656 0.229 1 96.75 183 LYS A CA 1
ATOM 1491 C C . LYS A 1 183 ? 18.594 13.141 0.385 1 96.75 183 LYS A C 1
ATOM 1493 O O . LYS A 1 183 ? 19.641 12.547 0.656 1 96.75 183 LYS A O 1
ATOM 1498 N N . LEU A 1 184 ? 17.516 12.523 0.141 1 97.5 184 LEU A N 1
ATOM 1499 C CA . LEU A 1 184 ? 17.344 11.109 0.473 1 97.5 184 LEU A CA 1
ATOM 1500 C C . LEU A 1 184 ? 17.594 10.234 -0.746 1 97.5 184 LEU A C 1
ATOM 1502 O O . LEU A 1 184 ? 17.969 9.07 -0.606 1 97.5 184 LEU A O 1
ATOM 1506 N N . LEU A 1 185 ? 17.438 10.539 -1.952 1 95.81 185 LEU A N 1
ATOM 1507 C CA . LEU A 1 185 ? 17.422 9.672 -3.125 1 95.81 185 LEU A CA 1
ATOM 1508 C C . LEU A 1 185 ? 18.797 9.062 -3.377 1 95.81 185 LEU A C 1
ATOM 1510 O O . LEU A 1 185 ? 19.781 9.781 -3.459 1 95.81 185 LEU A O 1
ATOM 1514 N N . VAL A 1 186 ? 18.766 7.734 -3.406 1 93 186 VAL A N 1
ATOM 1515 C CA . VAL A 1 186 ? 19.984 7.008 -3.75 1 93 186 VAL A CA 1
ATOM 1516 C C . VAL A 1 186 ? 19.766 6.242 -5.055 1 93 186 VAL A C 1
ATOM 1518 O O . VAL A 1 186 ? 18.641 5.914 -5.418 1 93 186 VAL A O 1
ATOM 1521 N N . SER A 1 187 ? 20.859 6.023 -5.793 1 88.69 187 SER A N 1
ATOM 1522 C CA . SER A 1 187 ? 20.781 5.305 -7.059 1 88.69 187 SER A CA 1
ATOM 1523 C C . SER A 1 187 ? 21.844 4.211 -7.137 1 88.69 187 SER A C 1
ATOM 1525 O O . SER A 1 187 ? 22.969 4.41 -6.691 1 88.69 187 SER A O 1
ATOM 1527 N N . PHE A 1 188 ? 21.328 3.102 -7.699 1 83.94 188 PHE A N 1
ATOM 1528 C CA . PHE A 1 188 ? 22.234 1.983 -7.898 1 83.94 188 PHE A CA 1
ATOM 1529 C C . PHE A 1 188 ? 22.359 1.64 -9.375 1 83.94 188 PHE A C 1
ATOM 1531 O O . PHE A 1 188 ? 21.406 1.836 -10.148 1 83.94 188 PHE A O 1
ATOM 1538 N N . MET B 1 1 ? 4.727 -8.328 -24.375 1 86.88 1 MET B N 1
ATOM 1539 C CA . MET B 1 1 ? 3.281 -8.242 -24.188 1 86.88 1 MET B CA 1
ATOM 1540 C C . MET B 1 1 ? 2.723 -9.562 -23.656 1 86.88 1 MET B C 1
ATOM 1542 O O . MET B 1 1 ? 3.16 -10.633 -24.078 1 86.88 1 MET B O 1
ATOM 1546 N N . TYR B 1 2 ? 1.872 -9.555 -22.609 1 95 2 TYR B N 1
ATOM 1547 C CA . TYR B 1 2 ? 1.27 -10.766 -22.078 1 95 2 TYR B CA 1
ATOM 1548 C C . TYR B 1 2 ? -0.05 -11.078 -22.766 1 95 2 TYR B C 1
ATOM 1550 O O . TYR B 1 2 ? -0.856 -10.18 -23.016 1 95 2 TYR B O 1
ATOM 1558 N N . ASN B 1 3 ? -0.246 -12.352 -23.125 1 96.81 3 ASN B N 1
ATOM 1559 C CA . ASN B 1 3 ? -1.491 -12.82 -23.719 1 96.81 3 ASN B CA 1
ATOM 1560 C C . ASN B 1 3 ? -2.277 -13.711 -22.766 1 96.81 3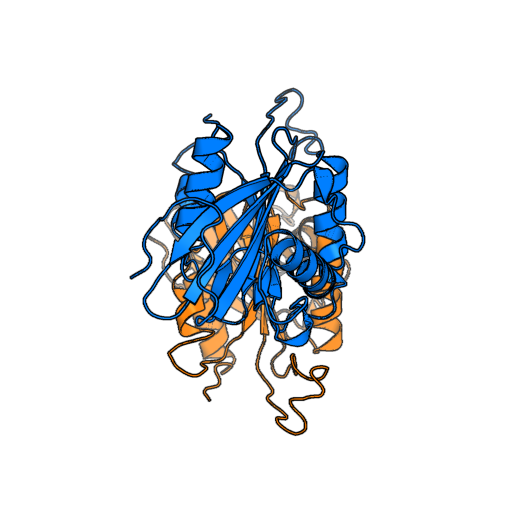 ASN B C 1
ATOM 1562 O O . ASN B 1 3 ? -1.696 -14.547 -22.062 1 96.81 3 ASN B O 1
ATOM 1566 N N . LEU B 1 4 ? -3.531 -13.445 -22.781 1 97.81 4 LEU B N 1
ATOM 1567 C CA . LEU B 1 4 ? -4.418 -14.352 -22.047 1 97.81 4 LEU B CA 1
ATOM 1568 C C . LEU B 1 4 ? -4.562 -15.68 -22.781 1 97.81 4 LEU B C 1
ATOM 1570 O O . LEU B 1 4 ? -4.828 -15.695 -23.984 1 97.81 4 LEU B O 1
ATOM 1574 N N . VAL B 1 5 ? -4.379 -16.75 -22.109 1 98.19 5 VAL B N 1
ATOM 1575 C CA . VAL B 1 5 ? -4.52 -18.078 -22.688 1 98.19 5 VAL B CA 1
ATOM 1576 C C . VAL B 1 5 ? -5.496 -18.906 -21.844 1 98.19 5 VAL B C 1
ATOM 1578 O O . VAL B 1 5 ? -6.105 -18.391 -20.906 1 98.19 5 VAL B O 1
ATOM 1581 N N . GLU B 1 6 ? -5.695 -20.156 -22.281 1 97.62 6 GLU B N 1
ATOM 1582 C CA . GLU B 1 6 ? -6.539 -21.031 -21.484 1 97.62 6 GLU B CA 1
ATOM 1583 C C . GLU B 1 6 ? -6.02 -21.156 -20.047 1 97.62 6 GLU B C 1
ATOM 1585 O O . GLU B 1 6 ? -4.832 -21.391 -19.828 1 97.62 6 GLU B O 1
ATOM 1590 N N . THR B 1 7 ? -6.898 -20.984 -19.141 1 97.44 7 THR B N 1
ATOM 1591 C CA . THR B 1 7 ? -6.523 -21.016 -17.734 1 97.44 7 THR B CA 1
ATOM 1592 C C . THR B 1 7 ? -5.887 -22.359 -17.391 1 97.44 7 THR B C 1
ATOM 1594 O O . THR B 1 7 ? -6.434 -23.422 -17.703 1 97.44 7 THR B O 1
ATOM 1597 N N . GLY B 1 8 ? -4.715 -22.297 -16.766 1 96 8 GLY B N 1
ATOM 1598 C CA . GLY B 1 8 ? -4.039 -23.516 -16.328 1 96 8 GLY B CA 1
ATOM 1599 C C . GLY B 1 8 ? -3.025 -24.031 -17.328 1 96 8 GLY B C 1
ATOM 1600 O O . GLY B 1 8 ? -2.322 -25 -17.062 1 96 8 GLY B O 1
ATOM 1601 N N . SER B 1 9 ? -2.963 -23.422 -18.516 1 96.88 9 SER B N 1
ATOM 1602 C CA . SER B 1 9 ? -1.958 -23.812 -19.5 1 96.88 9 SER B CA 1
ATOM 1603 C C . SER B 1 9 ? -0.546 -23.594 -18.969 1 96.88 9 SER B C 1
ATOM 1605 O O . SER B 1 9 ? -0.19 -22.484 -18.578 1 96.88 9 SER B O 1
ATOM 1607 N N . ILE B 1 10 ? 0.266 -24.641 -19 1 97.62 10 ILE B N 1
ATOM 1608 C CA . ILE B 1 10 ? 1.61 -24.609 -18.438 1 97.62 10 ILE B CA 1
ATOM 1609 C C . ILE B 1 10 ? 2.633 -24.969 -19.516 1 97.62 10 ILE B C 1
ATOM 1611 O O . ILE B 1 10 ? 2.533 -26.016 -20.141 1 97.62 10 ILE B O 1
ATOM 1615 N N . ARG B 1 11 ? 3.598 -24.109 -19.812 1 97.62 11 ARG B N 1
ATOM 1616 C CA . ARG B 1 11 ? 4.746 -24.453 -20.641 1 97.62 11 ARG B CA 1
ATOM 1617 C C . ARG B 1 11 ? 5.945 -24.844 -19.797 1 97.62 11 ARG B C 1
ATOM 1619 O O . ARG B 1 11 ? 6.457 -24.031 -19.016 1 97.62 11 ARG B O 1
ATOM 1626 N N . GLN B 1 12 ? 6.43 -26.047 -19.922 1 96.81 12 GLN B N 1
ATOM 1627 C CA . GLN B 1 12 ? 7.434 -26.656 -19.047 1 96.81 12 GLN B CA 1
ATOM 1628 C C . GLN B 1 12 ? 8.797 -26.016 -19.25 1 96.81 12 GLN B C 1
ATOM 1630 O O . GLN B 1 12 ? 9.664 -26.094 -18.375 1 96.81 12 GLN B O 1
ATOM 1635 N N . ASP B 1 13 ? 9.062 -25.422 -20.344 1 95.25 13 ASP B N 1
ATOM 1636 C CA . ASP B 1 13 ? 10.391 -24.906 -20.688 1 95.25 13 ASP B CA 1
ATOM 1637 C C . ASP B 1 13 ? 10.5 -23.422 -20.391 1 95.25 13 ASP B C 1
ATOM 1639 O O . ASP B 1 13 ? 11.523 -22.797 -20.672 1 95.25 13 ASP B O 1
ATOM 164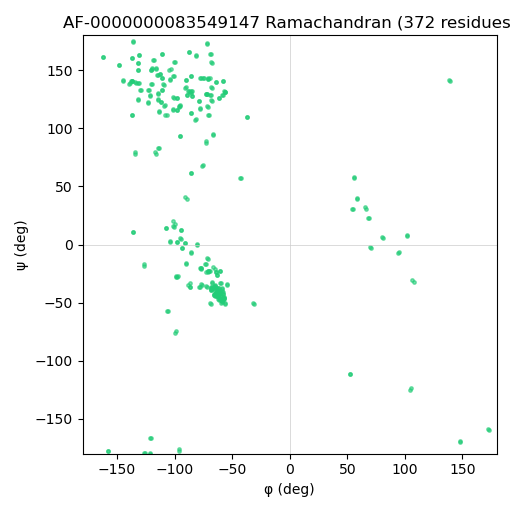3 N N . LYS B 1 14 ? 9.492 -22.859 -19.875 1 96.81 14 LYS B N 1
ATOM 1644 C CA . LYS B 1 14 ? 9.484 -21.438 -19.547 1 96.81 14 LYS B CA 1
ATOM 1645 C C . LYS B 1 14 ? 9.477 -21.203 -18.031 1 96.81 14 LYS B C 1
ATOM 1647 O O . LYS B 1 14 ? 9.242 -22.141 -17.266 1 96.81 14 LYS B O 1
ATOM 1652 N N . GLN B 1 15 ? 9.797 -19.984 -17.641 1 96.88 15 GLN B N 1
ATOM 1653 C CA . GLN B 1 15 ? 9.617 -19.609 -16.234 1 96.88 15 GLN B CA 1
ATOM 1654 C C . GLN B 1 15 ? 8.133 -19.516 -15.883 1 96.88 15 GLN B C 1
ATOM 1656 O O . GLN B 1 15 ? 7.344 -18.922 -16.625 1 96.88 15 GLN B O 1
ATOM 1661 N N . ASN B 1 16 ? 7.777 -20.188 -14.82 1 98.19 16 ASN B N 1
ATOM 1662 C CA . ASN B 1 16 ? 6.402 -20.125 -14.336 1 98.19 16 ASN B CA 1
ATOM 1663 C C . ASN B 1 16 ? 6.32 -19.375 -13.008 1 98.19 16 ASN B C 1
ATOM 1665 O O . ASN B 1 16 ? 7.129 -19.609 -12.109 1 98.19 16 ASN B O 1
ATOM 1669 N N . CYS B 1 17 ? 5.371 -18.469 -12.93 1 98.19 17 CYS B N 1
ATOM 1670 C CA . CYS B 1 17 ? 5.035 -17.75 -11.703 1 98.19 17 CYS B CA 1
ATOM 1671 C C . CYS B 1 17 ? 3.58 -17.984 -11.312 1 98.19 17 CYS B C 1
ATOM 1673 O O . CYS B 1 17 ? 2.738 -18.25 -12.172 1 98.19 17 CYS B O 1
ATOM 1675 N N . VAL B 1 18 ? 3.367 -17.938 -10.07 1 98.06 18 VAL B N 1
ATOM 1676 C CA . VAL B 1 18 ? 2.012 -18.188 -9.594 1 98.06 18 VAL B CA 1
ATOM 1677 C C . VAL B 1 18 ? 1.664 -17.172 -8.492 1 98.06 18 VAL B C 1
ATOM 1679 O O . VAL B 1 18 ? 2.502 -16.859 -7.648 1 98.06 18 VAL B O 1
ATOM 1682 N N . PHE B 1 19 ? 0.389 -16.703 -8.531 1 97.81 19 PHE B N 1
ATOM 1683 C CA . PHE B 1 19 ? -0.077 -15.688 -7.602 1 97.81 19 PHE B CA 1
ATOM 1684 C C . PHE B 1 19 ? -1.471 -16.016 -7.082 1 97.81 19 PHE B C 1
ATOM 1686 O O . PHE B 1 19 ? -2.174 -16.844 -7.668 1 97.81 19 PHE B O 1
ATOM 1693 N N . ALA B 1 20 ? -1.813 -15.422 -5.984 1 97.38 20 ALA B N 1
ATOM 1694 C CA . ALA B 1 20 ? -3.125 -15.625 -5.375 1 97.38 20 ALA B CA 1
ATOM 1695 C C . ALA B 1 20 ? -3.885 -14.312 -5.246 1 97.38 20 ALA B C 1
ATOM 1697 O O . ALA B 1 20 ? -3.348 -13.328 -4.734 1 97.38 20 ALA B O 1
ATOM 1698 N N . SER B 1 21 ? -5.094 -14.32 -5.75 1 98.12 21 SER B N 1
ATOM 1699 C CA . SER B 1 21 ? -6.043 -13.234 -5.512 1 98.12 21 SER B CA 1
ATOM 1700 C C . SER B 1 21 ? -6.969 -13.555 -4.344 1 98.12 21 SER B C 1
ATOM 1702 O O . SER B 1 21 ? -8.039 -14.148 -4.535 1 98.12 21 SER B O 1
ATOM 1704 N N . ILE B 1 22 ? -6.598 -13.109 -3.178 1 97.62 22 ILE B N 1
ATOM 1705 C CA . ILE B 1 22 ? -7.391 -13.336 -1.976 1 97.62 22 ILE B CA 1
ATOM 1706 C C . ILE B 1 22 ? -8.406 -12.203 -1.801 1 97.62 22 ILE B C 1
ATOM 1708 O O . ILE B 1 22 ? -8.039 -11.031 -1.87 1 97.62 22 ILE B O 1
ATOM 1712 N N . PHE B 1 23 ? -9.703 -12.602 -1.608 1 98.12 23 PHE B N 1
ATOM 1713 C CA . PHE B 1 23 ? -10.703 -11.547 -1.523 1 98.12 23 PHE B CA 1
ATOM 1714 C C . PHE B 1 23 ? -11.844 -11.953 -0.594 1 98.12 23 PHE B C 1
ATOM 1716 O O . PHE B 1 23 ? -12.008 -13.133 -0.283 1 98.12 23 PHE B O 1
ATOM 1723 N N . CYS B 1 24 ? -12.453 -10.992 -0.08 1 97.38 24 CYS B N 1
ATOM 1724 C CA . CYS B 1 24 ? -13.703 -11.109 0.669 1 97.38 24 CYS B CA 1
ATOM 1725 C C . CYS B 1 24 ? -14.844 -10.406 -0.06 1 97.38 24 CYS B C 1
ATOM 1727 O O . CYS B 1 24 ? -14.758 -9.219 -0.354 1 97.38 24 CYS B O 1
ATOM 1729 N N . ARG B 1 25 ? -15.898 -11.109 -0.311 1 96.69 25 ARG B N 1
ATOM 1730 C CA . ARG B 1 25 ? -16.969 -10.625 -1.166 1 96.69 25 ARG B CA 1
ATOM 1731 C C . ARG B 1 25 ? -17.844 -9.609 -0.431 1 96.69 25 ARG B C 1
ATOM 1733 O O . ARG B 1 25 ? -18.391 -8.688 -1.046 1 96.69 25 ARG B O 1
ATOM 1740 N N . ASN B 1 26 ? -18 -9.82 0.827 1 92.88 26 ASN B N 1
ATOM 1741 C CA . ASN B 1 26 ? -18.969 -9.031 1.568 1 92.88 26 ASN B CA 1
ATOM 1742 C C . ASN B 1 26 ? -18.391 -8.539 2.895 1 92.88 26 ASN B C 1
ATOM 1744 O O . ASN B 1 26 ? -18.828 -8.977 3.963 1 92.88 26 ASN B O 1
ATOM 1748 N N . ALA B 1 27 ? -17.578 -7.496 2.77 1 91.94 27 ALA B N 1
ATOM 1749 C CA . ALA B 1 27 ? -16.984 -6.945 3.982 1 91.94 27 ALA B CA 1
ATOM 1750 C C . ALA B 1 27 ? -17.688 -5.656 4.402 1 91.94 27 ALA B C 1
ATOM 1752 O O . ALA B 1 27 ? -18.219 -4.938 3.564 1 91.94 27 ALA B O 1
ATOM 1753 N N . ASN B 1 28 ? -17.688 -5.406 5.641 1 87.69 28 ASN B N 1
ATOM 1754 C CA . ASN B 1 28 ? -18.172 -4.148 6.199 1 87.69 28 ASN B CA 1
ATOM 1755 C C . ASN B 1 28 ? -17.047 -3.352 6.848 1 87.69 28 ASN B C 1
ATOM 1757 O O . ASN B 1 28 ? -16.922 -3.322 8.07 1 87.69 28 ASN B O 1
ATOM 1761 N N . PRO B 1 29 ? -16.344 -2.652 6.07 1 80.38 29 PRO B N 1
ATOM 1762 C CA . PRO B 1 29 ? -15.195 -1.948 6.637 1 80.38 29 PRO B CA 1
ATOM 1763 C C . PRO B 1 29 ? -15.602 -0.807 7.566 1 80.38 29 PRO B C 1
ATOM 1765 O O . PRO B 1 29 ? -14.82 -0.41 8.438 1 80.38 29 PRO B O 1
ATOM 1768 N N . TYR B 1 30 ? -16.719 -0.27 7.477 1 75.19 30 TYR B N 1
ATOM 1769 C CA . TYR B 1 30 ? -17.109 0.912 8.234 1 75.19 30 TYR B CA 1
ATOM 1770 C C . TYR B 1 30 ? -17.984 0.53 9.43 1 75.19 30 TYR B C 1
ATOM 1772 O O . TYR B 1 30 ? -18.672 1.374 9.992 1 75.19 30 TYR B O 1
ATOM 1780 N N . LYS B 1 31 ? -17.938 -0.687 9.727 1 69.12 31 LYS B N 1
ATOM 1781 C CA . LYS B 1 31 ? -18.75 -1.159 10.836 1 69.12 31 LYS B CA 1
ATOM 1782 C C . LYS B 1 31 ? -18.469 -0.372 12.109 1 69.12 31 LYS B C 1
ATOM 1784 O O . LYS B 1 31 ? -19.375 -0.095 12.898 1 69.12 31 LYS B O 1
ATOM 1789 N N . ARG B 1 32 ? -17.266 0.061 12.32 1 60.88 32 ARG B N 1
ATOM 1790 C CA . ARG B 1 32 ? -16.891 0.663 13.602 1 60.88 32 ARG B CA 1
ATOM 1791 C C . ARG B 1 32 ? -17.125 2.172 13.578 1 60.88 32 ARG B C 1
ATOM 1793 O O . ARG B 1 32 ? -16.953 2.842 14.602 1 60.88 32 ARG B O 1
ATOM 1800 N N . TYR B 1 33 ? -17.266 2.709 12.43 1 58 33 TYR B N 1
ATOM 1801 C CA . TYR B 1 33 ? -17.516 4.148 12.438 1 58 33 TYR B CA 1
ATOM 1802 C C . TYR B 1 33 ? -18.922 4.457 12.914 1 58 33 TYR B C 1
ATOM 1804 O O . TYR B 1 33 ? -19.891 3.924 12.375 1 58 33 TYR B O 1
ATOM 1812 N N . GLU B 1 34 ? -19.016 4.562 14.211 1 49.88 34 GLU B N 1
ATOM 1813 C CA . GLU B 1 34 ? -20.266 4.883 14.891 1 49.88 34 GLU B CA 1
ATOM 1814 C C . GLU B 1 34 ? -21.141 5.777 14.031 1 49.88 34 GLU B C 1
ATOM 1816 O O . GLU B 1 34 ? -22.375 5.621 14.016 1 49.88 34 GLU B O 1
ATOM 1821 N N . GLU B 1 35 ? -20.531 6.777 13.609 1 48.91 35 GLU B N 1
ATOM 1822 C CA . GLU B 1 35 ? -21.359 7.816 13.023 1 48.91 35 GLU B CA 1
ATOM 1823 C C . GLU B 1 35 ? -22.047 7.324 11.742 1 48.91 35 GLU B C 1
ATOM 1825 O O . GLU B 1 35 ? -22.922 7.996 11.203 1 48.91 35 GLU B O 1
ATOM 1830 N N . VAL B 1 36 ? -21.5 6.316 11.188 1 47.5 36 VAL B N 1
ATOM 1831 C CA . VAL B 1 36 ? -22.266 5.812 10.055 1 47.5 36 VAL B CA 1
ATOM 1832 C C . VAL B 1 36 ? -23.281 4.773 10.531 1 47.5 36 VAL B C 1
ATOM 1834 O O . VAL B 1 36 ? -22.984 3.574 10.547 1 47.5 36 VAL B O 1
ATOM 1837 N N . GLU B 1 37 ? -23.812 4.875 11.43 1 44.78 37 GLU B N 1
ATOM 1838 C CA . GLU B 1 37 ? -25.016 4.16 11.867 1 44.78 37 GLU B CA 1
ATOM 1839 C C . GLU B 1 37 ? -25.969 3.916 10.703 1 44.78 37 GLU B C 1
ATOM 1841 O O . GLU B 1 37 ? -26.344 4.852 9.992 1 44.78 37 GLU B O 1
ATOM 1846 N N . GLY B 1 38 ? -26.047 2.686 10.344 1 48.25 38 GLY B N 1
ATOM 1847 C CA . GLY B 1 38 ? -27.062 2.229 9.406 1 48.25 38 GLY B CA 1
ATOM 1848 C C . GLY B 1 38 ? -26.5 1.893 8.039 1 48.25 38 GLY B C 1
ATOM 1849 O O . GLY B 1 38 ? -27.219 1.374 7.176 1 48.25 38 GLY B O 1
ATOM 1850 N N . LEU B 1 39 ? -25.453 2.604 7.633 1 51.81 39 LEU B N 1
ATOM 1851 C CA . LEU B 1 39 ? -25.141 2.285 6.246 1 51.81 39 LEU B CA 1
ATOM 1852 C C . LEU B 1 39 ? -24.438 0.933 6.145 1 51.81 39 LEU B C 1
ATOM 1854 O O . LEU B 1 39 ? -23.297 0.783 6.59 1 51.81 39 LEU B O 1
ATOM 1858 N N . GLU B 1 40 ? -25.125 -0.083 6.43 1 61.91 40 GLU B N 1
ATOM 1859 C CA . GLU B 1 40 ? -24.688 -1.44 6.113 1 61.91 40 GLU B CA 1
ATOM 1860 C C . GLU B 1 40 ? -24.078 -1.513 4.719 1 61.91 40 GLU B C 1
ATOM 1862 O O . GLU B 1 40 ? -24.703 -1.996 3.779 1 61.91 40 GLU B O 1
ATOM 1867 N N . VAL B 1 41 ? -23.031 -0.706 4.461 1 76.06 41 VAL B N 1
ATOM 1868 C CA . VAL B 1 41 ? -22.406 -0.799 3.148 1 76.06 41 VAL B CA 1
ATOM 1869 C C . VAL B 1 41 ? -21.422 -1.975 3.125 1 76.06 41 VAL B C 1
ATOM 1871 O O . VAL B 1 41 ? -20.516 -2.049 3.953 1 76.06 41 VAL B O 1
ATOM 1874 N N . ARG B 1 42 ? -21.812 -2.959 2.467 1 88.19 42 ARG B N 1
ATOM 1875 C CA . ARG B 1 42 ? -20.938 -4.113 2.244 1 88.19 42 ARG B CA 1
ATOM 1876 C C . ARG B 1 42 ? -20.266 -4.031 0.882 1 88.19 42 ARG B C 1
ATOM 1878 O O . ARG B 1 42 ? -20.906 -3.746 -0.127 1 88.19 42 ARG B O 1
ATOM 1885 N N . ILE B 1 43 ? -18.906 -4.148 1.015 1 92.25 43 ILE B N 1
ATOM 1886 C CA . ILE B 1 43 ? -18.188 -4.07 -0.245 1 92.25 43 ILE B CA 1
ATOM 1887 C C . ILE B 1 43 ? -17.172 -5.219 -0.332 1 92.25 43 ILE B C 1
ATOM 1889 O O . ILE B 1 43 ? -16.719 -5.727 0.693 1 92.25 43 ILE B O 1
ATOM 1893 N N . PRO B 1 44 ? -16.906 -5.652 -1.55 1 96.44 44 PRO B N 1
ATOM 1894 C CA . PRO B 1 44 ? -15.828 -6.621 -1.705 1 96.44 44 PRO B CA 1
ATOM 1895 C C . PRO B 1 44 ? -14.445 -6.004 -1.467 1 96.44 44 PRO B C 1
ATOM 1897 O O . PRO B 1 44 ? -14.219 -4.84 -1.809 1 96.44 44 PRO B O 1
ATOM 1900 N N . LEU B 1 45 ? -13.609 -6.758 -0.868 1 96.88 45 LEU B N 1
ATOM 1901 C CA . LEU B 1 45 ? -12.227 -6.371 -0.631 1 96.88 45 LEU B CA 1
ATOM 1902 C C . LEU B 1 45 ? -11.266 -7.352 -1.301 1 96.88 45 LEU B C 1
ATOM 1904 O O . LEU B 1 45 ? -11.5 -8.562 -1.282 1 96.88 45 LEU B O 1
ATOM 1908 N N . VAL B 1 46 ? -10.25 -6.82 -1.891 1 98 46 VAL B N 1
ATOM 1909 C CA . VAL B 1 46 ? -9.203 -7.645 -2.488 1 98 46 VAL B CA 1
ATOM 1910 C C . VAL B 1 46 ? -7.852 -7.281 -1.882 1 98 46 VAL B C 1
ATOM 1912 O O . VAL B 1 46 ? -7.516 -6.098 -1.756 1 98 46 VAL B O 1
ATOM 1915 N N . LEU B 1 47 ? -7.094 -8.305 -1.498 1 97.25 47 LEU B N 1
ATOM 1916 C CA . LEU B 1 47 ? -5.77 -8.094 -0.921 1 97.25 47 LEU B CA 1
ATOM 1917 C C . LEU B 1 47 ? -4.715 -7.961 -2.014 1 97.25 47 LEU B C 1
ATOM 1919 O O . LEU B 1 47 ? -4.633 -8.805 -2.91 1 97.25 47 LEU B O 1
ATOM 1923 N N . MET B 1 48 ? -3.912 -6.902 -1.975 1 97.31 48 MET B N 1
ATOM 1924 C CA . MET B 1 48 ? -2.783 -6.707 -2.879 1 97.31 48 MET B CA 1
ATOM 1925 C C . MET B 1 48 ? -1.554 -6.223 -2.119 1 97.31 48 MET B C 1
ATOM 1927 O O . MET B 1 48 ? -1.604 -6.039 -0.901 1 97.31 48 MET B O 1
ATOM 1931 N N . GLN B 1 49 ? -0.468 -6.125 -2.846 1 96.19 49 GLN B N 1
ATOM 1932 C CA . GLN B 1 49 ? 0.771 -5.691 -2.211 1 96.19 49 GLN B CA 1
ATOM 1933 C C . GLN B 1 49 ? 1.48 -4.633 -3.055 1 96.19 49 GLN B C 1
ATOM 1935 O O . GLN B 1 49 ? 1.455 -4.695 -4.285 1 96.19 49 GLN B O 1
ATOM 1940 N N . MET B 1 50 ? 2.025 -3.625 -2.357 1 96.12 50 MET B N 1
ATOM 1941 C CA . MET B 1 50 ? 3.035 -2.77 -2.975 1 96.12 50 MET B CA 1
ATOM 1942 C C . MET B 1 50 ? 4.398 -3.457 -2.982 1 96.12 50 MET B C 1
ATOM 1944 O O . MET B 1 50 ? 4.887 -3.887 -1.938 1 96.12 50 MET B O 1
ATOM 1948 N N . ARG B 1 51 ? 4.969 -3.59 -4.129 1 93.94 51 ARG B N 1
ATOM 1949 C CA . ARG B 1 51 ? 6.27 -4.238 -4.258 1 93.94 51 ARG B CA 1
ATOM 1950 C C . ARG B 1 51 ? 7.402 -3.232 -4.062 1 93.94 51 ARG B C 1
ATOM 1952 O O . ARG B 1 51 ? 7.211 -2.029 -4.25 1 93.94 51 ARG B O 1
ATOM 1959 N N . TRP B 1 52 ? 8.555 -3.809 -3.879 1 87.88 52 TRP B N 1
ATOM 1960 C CA . TRP B 1 52 ? 9.742 -2.99 -3.674 1 87.88 52 TRP B CA 1
ATOM 1961 C C . TRP B 1 52 ? 10.055 -2.158 -4.914 1 87.88 52 TRP B C 1
ATOM 1963 O O . TRP B 1 52 ? 10.672 -1.096 -4.816 1 87.88 52 TRP B O 1
ATOM 1973 N N . ASP B 1 53 ? 9.586 -2.627 -6.012 1 90 53 ASP B N 1
ATOM 1974 C CA . ASP B 1 53 ? 9.93 -1.946 -7.254 1 90 53 ASP B CA 1
ATOM 1975 C C . ASP B 1 53 ? 8.898 -0.87 -7.594 1 90 53 ASP B C 1
ATOM 1977 O O . ASP B 1 53 ? 8.961 -0.261 -8.664 1 90 53 ASP B O 1
ATOM 1981 N N . GLY B 1 54 ? 7.91 -0.671 -6.793 1 92.88 54 GLY B N 1
ATOM 1982 C CA . GLY B 1 54 ? 7.059 0.502 -6.906 1 92.88 54 GLY B CA 1
ATOM 1983 C C . GLY B 1 54 ? 5.73 0.212 -7.578 1 92.88 54 GLY B C 1
ATOM 1984 O O . GLY B 1 54 ? 4.98 1.135 -7.906 1 92.88 54 GLY B O 1
ATOM 1985 N N . GLY B 1 55 ? 5.441 -1.015 -7.82 1 95.69 55 GLY B N 1
ATOM 1986 C CA . GLY B 1 55 ? 4.172 -1.373 -8.43 1 95.69 55 GLY B CA 1
ATOM 1987 C C . GLY B 1 55 ? 3.32 -2.271 -7.551 1 95.69 55 GLY B C 1
ATOM 1988 O O . GLY B 1 55 ? 3.838 -2.953 -6.664 1 95.69 55 GLY B O 1
ATOM 1989 N N . LEU B 1 56 ? 2.016 -2.248 -7.867 1 97.94 56 LEU B N 1
ATOM 1990 C CA . LEU B 1 56 ? 1.091 -3.111 -7.141 1 97.94 56 LEU B CA 1
ATOM 1991 C C . LEU B 1 56 ? 1.043 -4.504 -7.766 1 97.94 56 LEU B C 1
ATOM 1993 O O . LEU B 1 56 ? 1.143 -4.645 -8.984 1 97.94 56 LEU B O 1
ATOM 1997 N N . GLY B 1 57 ? 0.891 -5.449 -6.953 1 97.56 57 GLY B N 1
ATOM 1998 C CA . GLY B 1 57 ? 0.75 -6.82 -7.414 1 97.56 57 GLY B CA 1
ATOM 1999 C C . GLY B 1 57 ? 0.066 -7.723 -6.406 1 97.56 57 GLY B C 1
ATOM 2000 O O . GLY B 1 57 ? -0.421 -7.25 -5.375 1 97.56 57 GLY B O 1
ATOM 2001 N N . PHE B 1 58 ? -0.035 -8.992 -6.785 1 98 58 PHE B N 1
ATOM 2002 C CA . PHE B 1 58 ? -0.591 -10.008 -5.898 1 98 58 PHE B CA 1
ATOM 2003 C C . PHE B 1 58 ? 0.52 -10.805 -5.227 1 98 58 PHE B C 1
ATOM 2005 O O . PHE B 1 58 ? 1.659 -10.812 -5.695 1 98 58 PHE B O 1
ATOM 2012 N N . VAL B 1 59 ? 0.166 -11.406 -4.074 1 95.62 59 VAL B N 1
ATOM 2013 C CA . VAL B 1 59 ? 1.115 -12.281 -3.393 1 95.62 59 VAL B CA 1
ATOM 2014 C C . VAL B 1 59 ? 1.418 -13.5 -4.266 1 95.62 59 VAL B C 1
ATOM 2016 O O . VAL B 1 59 ? 0.527 -14.023 -4.934 1 95.62 59 VAL B O 1
ATOM 2019 N N . GLY B 1 60 ? 2.604 -13.891 -4.293 1 95.62 60 GLY B N 1
ATOM 2020 C CA . GLY B 1 60 ? 3.051 -14.984 -5.145 1 95.62 60 GLY B CA 1
ATOM 2021 C C . GLY B 1 60 ? 4.48 -14.82 -5.625 1 95.62 60 GLY B C 1
ATOM 2022 O O . GLY B 1 60 ? 5.207 -13.945 -5.141 1 95.62 60 GLY B O 1
ATOM 2023 N N . GLY B 1 61 ? 4.867 -15.664 -6.57 1 95.44 61 GLY B N 1
ATOM 2024 C CA . GLY B 1 61 ? 6.234 -15.609 -7.066 1 95.44 61 GLY B CA 1
ATOM 2025 C C . GLY B 1 61 ? 6.57 -16.75 -8.016 1 95.44 61 GLY B C 1
ATOM 2026 O O . GLY B 1 61 ? 5.68 -17.328 -8.625 1 95.44 61 GLY B O 1
ATOM 2027 N N . LYS B 1 62 ? 7.832 -16.938 -8.109 1 95.88 62 LYS B N 1
ATOM 2028 C CA . LYS B 1 62 ? 8.336 -17.922 -9.062 1 95.88 62 LYS B CA 1
ATOM 2029 C C . LYS B 1 62 ? 8.148 -19.344 -8.547 1 95.88 62 LYS B C 1
ATOM 2031 O O . LYS B 1 62 ? 8.258 -19.594 -7.344 1 95.88 62 LYS B O 1
ATOM 2036 N N . VAL B 1 63 ? 7.852 -20.188 -9.477 1 97 63 VAL B N 1
ATOM 2037 C CA . VAL B 1 63 ? 7.953 -21.609 -9.195 1 97 63 VAL B CA 1
ATOM 2038 C C . VAL B 1 63 ? 9.414 -22.047 -9.242 1 97 63 VAL B C 1
ATOM 2040 O O . VAL B 1 63 ? 10.055 -21.984 -10.297 1 97 63 VAL B O 1
ATOM 2043 N N . ASP B 1 64 ? 9.93 -22.484 -8.18 1 93.69 64 ASP B N 1
ATOM 2044 C CA . ASP B 1 64 ? 11.328 -22.891 -8.102 1 93.69 64 ASP B CA 1
ATOM 2045 C C . ASP B 1 64 ? 11.523 -24.312 -8.641 1 93.69 64 ASP B C 1
ATOM 2047 O O . ASP B 1 64 ? 10.57 -25.094 -8.703 1 93.69 64 ASP B O 1
ATOM 2051 N N . LYS B 1 65 ? 12.797 -24.531 -8.914 1 91.56 65 LYS B N 1
ATOM 2052 C CA . LYS B 1 65 ? 13.125 -25.875 -9.375 1 91.56 65 LYS B CA 1
ATOM 2053 C C . LYS B 1 65 ? 12.758 -26.922 -8.336 1 91.56 65 LYS B C 1
ATOM 2055 O O . LYS B 1 65 ? 12.32 -28.031 -8.68 1 91.56 65 LYS B O 1
ATOM 2060 N N . GLU B 1 66 ? 12.875 -26.562 -7.059 1 92.31 66 GLU B N 1
ATOM 2061 C CA . GLU B 1 66 ? 12.633 -27.469 -5.945 1 92.31 66 GLU B CA 1
ATOM 2062 C C . GLU B 1 66 ? 11.141 -27.75 -5.773 1 92.31 66 GLU B C 1
ATOM 2064 O O . GLU B 1 66 ? 10.758 -28.703 -5.098 1 92.31 66 GLU B O 1
ATOM 2069 N N . ASP B 1 67 ? 10.328 -26.922 -6.371 1 93.06 67 ASP B N 1
ATOM 2070 C CA . ASP B 1 67 ? 8.891 -27.125 -6.27 1 93.06 67 ASP B CA 1
ATOM 2071 C C . ASP B 1 67 ? 8.422 -28.234 -7.211 1 93.06 67 ASP B C 1
ATOM 2073 O O . ASP B 1 67 ? 7.348 -28.812 -7.02 1 93.06 67 ASP B O 1
ATOM 2077 N N . LYS B 1 68 ? 9.195 -28.531 -8.195 1 94.06 68 LYS B N 1
ATOM 2078 C CA . LYS B 1 68 ? 8.773 -29.453 -9.258 1 94.06 68 LYS B CA 1
ATOM 2079 C C . LYS B 1 68 ? 8.656 -30.875 -8.742 1 94.06 68 LYS B C 1
ATOM 2081 O O . LYS B 1 68 ? 9.445 -31.312 -7.898 1 94.06 68 LYS B O 1
ATOM 2086 N N . ILE B 1 69 ? 7.707 -31.547 -9.234 1 94.06 69 ILE B N 1
ATOM 2087 C CA . ILE B 1 69 ? 7.531 -32.969 -8.945 1 94.06 69 ILE B CA 1
ATOM 2088 C C . ILE B 1 69 ? 7.867 -33.812 -10.18 1 94.06 69 ILE B C 1
ATOM 2090 O O . ILE B 1 69 ? 7.246 -33.625 -11.234 1 94.06 69 ILE B O 1
ATOM 2094 N N . ASN B 1 70 ? 8.812 -34.656 -10.078 1 93.94 70 ASN B N 1
ATOM 2095 C CA . ASN B 1 70 ? 9.328 -35.438 -11.195 1 93.94 70 ASN B CA 1
ATOM 2096 C C . ASN B 1 70 ? 9.75 -34.531 -12.352 1 93.94 70 ASN B C 1
ATOM 2098 O O . ASN B 1 70 ? 9.484 -34.844 -13.516 1 93.94 70 ASN B O 1
ATOM 2102 N N . GLY B 1 71 ? 10.188 -33.312 -12.039 1 93.12 71 GLY B N 1
ATOM 2103 C CA . GLY B 1 71 ? 10.719 -32.375 -13 1 93.12 71 GLY B CA 1
ATOM 2104 C C . GLY B 1 71 ? 9.641 -31.625 -13.766 1 93.12 71 GLY B C 1
ATOM 2105 O O . GLY B 1 71 ? 9.938 -30.906 -14.719 1 93.12 71 GLY B O 1
ATOM 2106 N N . MET B 1 72 ? 8.453 -31.859 -13.367 1 95.94 72 MET B N 1
ATOM 2107 C CA . MET B 1 72 ? 7.34 -31.281 -14.117 1 95.94 72 MET B CA 1
ATOM 2108 C C . MET B 1 72 ? 6.582 -30.266 -13.266 1 95.94 72 MET B C 1
ATOM 2110 O O . MET B 1 72 ? 6.469 -30.438 -12.047 1 95.94 72 MET B O 1
ATOM 2114 N N . ILE B 1 73 ? 6.094 -29.25 -13.945 1 97.44 73 ILE B N 1
ATOM 2115 C CA . ILE B 1 73 ? 5.184 -28.297 -13.312 1 97.44 73 ILE B CA 1
ATOM 2116 C C . ILE B 1 73 ? 3.738 -28.703 -13.609 1 97.44 73 ILE B C 1
ATOM 2118 O O . ILE B 1 73 ? 3.34 -28.797 -14.773 1 97.44 73 ILE B O 1
ATOM 2122 N N . THR B 1 74 ? 3 -28.969 -12.594 1 96.62 74 THR B N 1
ATOM 2123 C CA . THR B 1 74 ? 1.58 -29.297 -12.672 1 96.62 74 THR B CA 1
ATOM 2124 C C . THR B 1 74 ? 0.75 -28.312 -11.859 1 96.62 74 THR B C 1
ATOM 2126 O O . THR B 1 74 ? 1.296 -27.406 -11.227 1 96.62 74 THR B O 1
ATOM 2129 N N . GLN B 1 75 ? -0.575 -28.547 -11.875 1 94.75 75 GLN B N 1
ATOM 2130 C CA . GLN B 1 75 ? -1.463 -27.719 -11.055 1 94.75 75 GLN B CA 1
ATOM 2131 C C . GLN B 1 75 ? -1.137 -27.859 -9.57 1 94.75 75 GLN B C 1
ATOM 2133 O O . GLN B 1 75 ? -1.187 -26.891 -8.828 1 94.75 75 GLN B O 1
ATOM 2138 N N . GLU B 1 76 ? -0.811 -29.047 -9.258 1 93.88 76 GLU B N 1
ATOM 2139 C CA . GLU B 1 76 ? -0.461 -29.312 -7.863 1 93.88 76 GLU B CA 1
ATOM 2140 C C . GLU B 1 76 ? 0.836 -28.609 -7.48 1 93.88 76 GLU B C 1
ATOM 2142 O O . GLU B 1 76 ? 0.969 -28.109 -6.359 1 93.88 76 GLU B O 1
ATOM 2147 N N . VAL B 1 77 ? 1.764 -28.578 -8.352 1 96.06 77 VAL B N 1
ATOM 2148 C CA . VAL B 1 77 ? 3.035 -27.906 -8.117 1 96.06 77 VAL B CA 1
ATOM 2149 C C . VAL B 1 77 ? 2.805 -26.391 -7.98 1 96.06 77 VAL B C 1
ATOM 2151 O O . VAL B 1 77 ? 3.398 -25.75 -7.117 1 96.06 77 VAL B O 1
ATOM 2154 N N . LEU B 1 78 ? 1.943 -25.844 -8.852 1 96.69 78 LEU B N 1
ATOM 2155 C CA . LEU B 1 78 ? 1.6 -24.438 -8.758 1 96.69 78 LEU B CA 1
ATOM 2156 C C . LEU B 1 78 ? 1.028 -24.109 -7.379 1 96.69 78 LEU B C 1
ATOM 2158 O O . LEU B 1 78 ? 1.43 -23.125 -6.754 1 96.69 78 LEU B O 1
ATOM 2162 N N . LYS B 1 79 ? 0.151 -24.938 -6.926 1 94.56 79 LYS B N 1
ATOM 2163 C CA . LYS B 1 79 ? -0.461 -24.703 -5.621 1 94.56 79 LYS B CA 1
ATOM 2164 C C . LYS B 1 79 ? 0.578 -24.781 -4.504 1 94.56 79 LYS B C 1
ATOM 2166 O O . LYS B 1 79 ? 0.557 -23.984 -3.568 1 94.56 79 LYS B O 1
ATOM 2171 N N . ASN B 1 80 ? 1.457 -25.734 -4.586 1 94.06 80 ASN B N 1
ATOM 2172 C CA . ASN B 1 80 ? 2.518 -25.859 -3.592 1 94.06 80 ASN B CA 1
ATOM 2173 C C . ASN B 1 80 ? 3.418 -24.625 -3.57 1 94.06 80 ASN B C 1
ATOM 2175 O O . ASN B 1 80 ? 3.791 -24.141 -2.5 1 94.06 80 ASN B O 1
ATOM 2179 N N . ALA B 1 81 ? 3.803 -24.234 -4.723 1 95.75 81 ALA B N 1
ATOM 2180 C CA . ALA B 1 81 ? 4.629 -23.031 -4.816 1 95.75 81 ALA B CA 1
ATOM 2181 C C . ALA B 1 81 ? 3.908 -21.828 -4.219 1 95.75 81 ALA B C 1
ATOM 2183 O O . ALA B 1 81 ? 4.527 -21 -3.555 1 95.75 81 ALA B O 1
ATOM 2184 N N . LEU B 1 82 ? 2.643 -21.766 -4.492 1 95.62 82 LEU B N 1
ATOM 2185 C CA . LEU B 1 82 ? 1.838 -20.656 -3.973 1 95.62 82 LEU B CA 1
ATOM 2186 C C . LEU B 1 82 ? 1.795 -20.688 -2.449 1 95.62 82 LEU B C 1
ATOM 2188 O O . LEU B 1 82 ? 1.905 -19.641 -1.801 1 95.62 82 LEU B O 1
ATOM 2192 N N . ILE B 1 83 ? 1.607 -21.812 -1.903 1 93.19 83 ILE B N 1
ATOM 2193 C CA . ILE B 1 83 ? 1.564 -21.969 -0.453 1 93.19 83 ILE B CA 1
ATOM 2194 C C . ILE B 1 83 ? 2.889 -21.516 0.154 1 93.19 83 ILE B C 1
ATOM 2196 O O . ILE B 1 83 ? 2.906 -20.828 1.173 1 93.19 83 ILE B O 1
ATOM 2200 N N . ARG B 1 84 ? 3.963 -21.875 -0.426 1 93.31 84 ARG B N 1
ATOM 2201 C CA . ARG B 1 84 ? 5.277 -21.422 0.026 1 93.31 84 ARG B CA 1
ATOM 2202 C C . ARG B 1 84 ? 5.387 -19.906 -0.02 1 93.31 84 ARG B C 1
ATOM 2204 O O . ARG B 1 84 ? 5.789 -19.281 0.961 1 93.31 84 ARG B O 1
ATOM 2211 N N . GLU B 1 85 ? 5.023 -19.297 -1.162 1 93 85 GLU B N 1
ATOM 2212 C CA . GLU B 1 85 ? 5.125 -17.844 -1.357 1 93 85 GLU B CA 1
ATOM 2213 C C . GLU B 1 85 ? 4.242 -17.094 -0.366 1 93 85 GLU B C 1
ATOM 2215 O O . GLU B 1 85 ? 4.645 -16.062 0.174 1 93 85 GLU B O 1
ATOM 2220 N N . VAL B 1 86 ? 3.012 -17.547 -0.142 1 92.56 86 VAL B N 1
ATOM 2221 C CA . VAL B 1 86 ? 2.072 -16.875 0.751 1 92.56 86 VAL B CA 1
ATOM 2222 C C . VAL B 1 86 ? 2.605 -16.906 2.182 1 92.56 86 VAL B C 1
ATOM 2224 O O . VAL B 1 86 ? 2.439 -15.945 2.936 1 92.56 86 VAL B O 1
ATOM 2227 N N . LYS B 1 87 ? 3.201 -17.953 2.52 1 91.19 87 LYS B N 1
ATOM 2228 C CA . LYS B 1 87 ? 3.832 -18.016 3.834 1 91.19 87 LYS B CA 1
ATOM 2229 C C . LYS B 1 87 ? 4.965 -17 3.953 1 91.19 87 LYS B C 1
ATOM 2231 O O . LYS B 1 87 ? 5.062 -16.297 4.953 1 91.19 87 LYS B O 1
ATOM 2236 N N . GLU B 1 88 ? 5.777 -16.859 2.963 1 90.06 88 GLU B N 1
ATOM 2237 C CA . GLU B 1 88 ? 6.945 -15.992 2.979 1 90.06 88 GLU B CA 1
ATOM 2238 C C . GLU B 1 88 ? 6.535 -14.523 2.912 1 90.06 88 GLU B C 1
ATOM 2240 O O . GLU B 1 88 ? 7.152 -13.672 3.553 1 90.06 88 GLU B O 1
ATOM 2245 N N . GLU B 1 89 ? 5.488 -14.227 2.176 1 90.44 89 GLU B N 1
ATOM 2246 C CA . GLU B 1 89 ? 5.195 -12.836 1.855 1 90.44 89 GLU B CA 1
ATOM 2247 C C . GLU B 1 89 ? 4.117 -12.266 2.777 1 90.44 89 GLU B C 1
ATOM 2249 O O . GLU B 1 89 ? 4.07 -11.062 3.021 1 90.44 89 GLU B O 1
ATOM 2254 N N . ILE B 1 90 ? 3.203 -13.18 3.312 1 89.44 90 ILE B N 1
ATOM 2255 C CA . ILE B 1 90 ? 2.145 -12.617 4.145 1 89.44 90 ILE B CA 1
ATOM 2256 C C . ILE B 1 90 ? 1.96 -13.477 5.395 1 89.44 90 ILE B C 1
ATOM 2258 O O . ILE B 1 90 ? 0.977 -13.32 6.121 1 89.44 90 ILE B O 1
ATOM 2262 N N . ASN B 1 91 ? 2.812 -14.359 5.641 1 89.31 91 ASN B N 1
ATOM 2263 C CA . ASN B 1 91 ? 2.848 -15.156 6.859 1 89.31 91 ASN B CA 1
ATOM 2264 C C . ASN B 1 91 ? 1.553 -15.938 7.055 1 89.31 91 ASN B C 1
ATOM 2266 O O . ASN B 1 91 ? 0.997 -15.961 8.156 1 89.31 91 ASN B O 1
ATOM 2270 N N . LEU B 1 92 ? 1.055 -16.438 5.977 1 87 92 LEU B N 1
ATOM 2271 C CA . LEU B 1 92 ? -0.116 -17.312 6.039 1 87 92 LEU B CA 1
ATOM 2272 C C . LEU B 1 92 ? 0.289 -18.781 5.918 1 87 92 LEU B C 1
ATOM 2274 O O . LEU B 1 92 ? 0.772 -19.219 4.871 1 87 92 LEU B O 1
ATOM 2278 N N . ASP B 1 93 ? 0.064 -19.547 6.918 1 81.06 93 ASP B N 1
ATOM 2279 C CA . ASP B 1 93 ? 0.506 -20.938 6.977 1 81.06 93 ASP B CA 1
ATOM 2280 C C . ASP B 1 93 ? -0.514 -21.859 6.324 1 81.06 93 ASP B C 1
ATOM 2282 O O . ASP B 1 93 ? -0.141 -22.828 5.664 1 81.06 93 ASP B O 1
ATOM 2286 N N . LEU B 1 94 ? -1.717 -21.453 6.547 1 75.69 94 LEU B N 1
ATOM 2287 C CA . LEU B 1 94 ? -2.713 -22.422 6.086 1 75.69 94 LEU B CA 1
ATOM 2288 C C . LEU B 1 94 ? -3.574 -21.812 4.98 1 75.69 94 LEU B C 1
ATOM 2290 O O . LEU B 1 94 ? -4.703 -21.391 5.23 1 75.69 94 LEU B O 1
ATOM 2294 N N . LEU B 1 95 ? -2.955 -21.844 3.896 1 80.38 95 LEU B N 1
ATOM 2295 C CA . LEU B 1 95 ? -3.795 -21.484 2.76 1 80.38 95 LEU B CA 1
ATOM 2296 C C . LEU B 1 95 ? -4.793 -22.594 2.443 1 80.38 95 LEU B C 1
ATOM 2298 O O . LEU B 1 95 ? -4.434 -23.766 2.438 1 80.38 95 LEU B O 1
ATOM 2302 N N . ASP B 1 96 ? -6.031 -22.328 2.316 1 85.19 96 ASP B N 1
ATOM 2303 C CA . ASP B 1 96 ? -7.078 -23.281 1.982 1 85.19 96 ASP B CA 1
ATOM 2304 C C . ASP B 1 96 ? -6.906 -23.812 0.561 1 85.19 96 ASP B C 1
ATOM 2306 O O . ASP B 1 96 ? -7.512 -23.297 -0.378 1 85.19 96 ASP B O 1
ATOM 2310 N N . ARG B 1 97 ? -6.289 -24.891 0.468 1 86.44 97 ARG B N 1
ATOM 2311 C CA . ARG B 1 97 ? -5.926 -25.453 -0.827 1 86.44 97 ARG B CA 1
ATOM 2312 C C . ARG B 1 97 ? -7.172 -25.844 -1.618 1 86.44 97 ARG B C 1
ATOM 2314 O O . ARG B 1 97 ? -7.203 -25.703 -2.842 1 86.44 97 ARG B O 1
ATOM 2321 N N . GLU B 1 98 ? -8.094 -26.297 -0.951 1 88.75 98 GLU B N 1
ATOM 2322 C CA . GLU B 1 98 ? -9.289 -26.828 -1.596 1 88.75 98 GLU B CA 1
ATOM 2323 C C . GLU B 1 98 ? -10.133 -25.719 -2.223 1 88.75 98 GLU B C 1
ATOM 2325 O O . GLU B 1 98 ? -10.844 -25.969 -3.199 1 88.75 98 GLU B O 1
ATOM 2330 N N . ASN B 1 99 ? -9.977 -24.562 -1.722 1 90.56 99 ASN B N 1
ATOM 2331 C CA . ASN B 1 99 ? -10.82 -23.469 -2.221 1 90.56 99 ASN B CA 1
ATOM 2332 C C . ASN B 1 99 ? -10.047 -22.547 -3.16 1 90.56 99 ASN B C 1
ATOM 2334 O O . ASN B 1 99 ? -10.578 -21.531 -3.615 1 90.56 99 ASN B O 1
ATOM 2338 N N . LEU B 1 100 ? -8.812 -22.938 -3.387 1 94.25 100 LEU B N 1
ATOM 2339 C CA . LEU B 1 100 ? -8.055 -22.219 -4.406 1 94.25 100 LEU B CA 1
ATOM 2340 C C . LEU B 1 100 ? -8.57 -22.547 -5.805 1 94.25 100 LEU B C 1
ATOM 2342 O O . LEU B 1 100 ? -8.516 -23.703 -6.227 1 94.25 100 LEU B O 1
ATOM 2346 N N . LYS B 1 101 ? -9.016 -21.578 -6.469 1 95.81 101 LYS B N 1
ATOM 2347 C CA . LYS B 1 101 ? -9.578 -21.781 -7.801 1 95.81 101 LYS B CA 1
ATOM 2348 C C . LYS B 1 101 ? -8.727 -21.109 -8.875 1 95.81 101 LYS B C 1
ATOM 2350 O O . LYS B 1 101 ? -8.391 -19.938 -8.75 1 95.81 101 LYS B O 1
ATOM 2355 N N . PRO B 1 102 ? -8.414 -21.906 -9.898 1 97.12 102 PRO B N 1
ATOM 2356 C CA . PRO B 1 102 ? -7.715 -21.234 -10.992 1 97.12 102 PRO B CA 1
ATOM 2357 C C . PRO B 1 102 ? -8.508 -20.062 -11.555 1 97.12 102 PRO B C 1
ATOM 2359 O O . PRO B 1 102 ? -9.711 -20.188 -11.82 1 97.12 102 PRO B O 1
ATOM 2362 N N . LEU B 1 103 ? -7.863 -18.938 -11.719 1 97.94 103 LEU B N 1
ATOM 2363 C CA . LEU B 1 103 ? -8.531 -17.719 -12.164 1 97.94 103 LEU B CA 1
ATOM 2364 C C . LEU B 1 103 ? -8.188 -17.406 -13.617 1 97.94 103 LEU B C 1
ATOM 2366 O O . LEU B 1 103 ? -9.078 -17.281 -14.453 1 97.94 103 LEU B O 1
ATOM 2370 N N . CYS B 1 104 ? -6.883 -17.266 -13.93 1 98.5 104 CYS B N 1
ATOM 2371 C CA . CYS B 1 104 ? -6.445 -16.938 -15.281 1 98.5 104 CYS B CA 1
ATOM 2372 C C . CYS B 1 104 ? -4.969 -17.266 -15.469 1 98.5 104 CYS B C 1
ATOM 2374 O O . CYS B 1 104 ? -4.246 -17.469 -14.492 1 98.5 104 CYS B O 1
ATOM 2376 N N . THR B 1 105 ? -4.562 -17.375 -16.688 1 98.69 105 THR B N 1
ATOM 2377 C CA . THR B 1 105 ? -3.168 -17.562 -17.078 1 98.69 105 THR B CA 1
ATOM 2378 C C . THR B 1 105 ? -2.779 -16.609 -18.188 1 98.69 105 THR B C 1
ATOM 2380 O O . THR B 1 105 ? -3.477 -16.5 -19.203 1 98.69 105 THR B O 1
ATOM 2383 N N . TYR B 1 106 ? -1.756 -15.859 -17.969 1 98.56 106 TYR B N 1
ATOM 2384 C CA . TYR B 1 106 ? -1.161 -14.984 -18.969 1 98.56 106 TYR B CA 1
ATOM 2385 C C . TYR B 1 106 ? 0.23 -15.469 -19.359 1 98.56 106 TYR B C 1
ATOM 2387 O O . TYR B 1 106 ? 0.968 -15.992 -18.531 1 98.56 106 TYR B O 1
ATOM 2395 N N . GLN B 1 107 ? 0.56 -15.234 -20.641 1 97.94 107 GLN B N 1
ATOM 2396 C CA . GLN B 1 107 ? 1.861 -15.68 -21.109 1 97.94 107 GLN B CA 1
ATOM 2397 C C . GLN B 1 107 ? 2.518 -14.617 -22 1 97.94 107 GLN B C 1
ATOM 2399 O O . GLN B 1 107 ? 1.831 -13.875 -22.703 1 97.94 107 GLN B O 1
ATOM 2404 N N . ASP B 1 108 ? 3.789 -14.531 -21.781 1 96 108 ASP B N 1
ATOM 2405 C CA . ASP B 1 108 ? 4.59 -13.867 -22.797 1 96 108 ASP B CA 1
ATOM 2406 C C . ASP B 1 108 ? 5.672 -14.797 -23.344 1 96 108 ASP B C 1
ATOM 2408 O O . ASP B 1 108 ? 5.562 -16.016 -23.219 1 96 108 ASP B O 1
ATOM 2412 N N . LYS B 1 109 ? 6.648 -14.281 -24.062 1 95.25 109 LYS B N 1
ATOM 2413 C CA . LYS B 1 109 ? 7.637 -15.117 -24.719 1 95.25 109 LYS B CA 1
ATOM 2414 C C . LYS B 1 109 ? 8.422 -15.961 -23.719 1 95.25 109 LYS B C 1
ATOM 2416 O O . LYS B 1 109 ? 8.844 -17.078 -24.031 1 95.25 109 LYS B O 1
ATOM 2421 N N . ASN B 1 110 ? 8.461 -15.508 -22.453 1 95.75 110 ASN B N 1
ATOM 2422 C CA . ASN B 1 110 ? 9.422 -16.125 -21.562 1 95.75 110 ASN B CA 1
ATOM 2423 C C . ASN B 1 110 ? 8.75 -16.641 -20.281 1 95.75 110 ASN B C 1
ATOM 2425 O O . ASN B 1 110 ? 9.305 -17.484 -19.578 1 95.75 110 ASN B O 1
ATOM 2429 N N . VAL B 1 111 ? 7.566 -16.172 -20.031 1 97.38 111 VAL B N 1
ATOM 2430 C CA . VAL B 1 111 ? 7.047 -16.422 -18.688 1 97.38 111 VAL B CA 1
ATOM 2431 C C . VAL B 1 111 ? 5.566 -16.781 -18.766 1 97.38 111 VAL B C 1
ATOM 2433 O O . VAL B 1 111 ? 4.828 -16.234 -19.594 1 97.38 111 VAL B O 1
ATOM 2436 N N . ASP B 1 112 ? 5.164 -17.75 -18 1 98.31 112 ASP B N 1
ATOM 2437 C CA . ASP B 1 112 ? 3.766 -18.047 -17.688 1 98.31 112 ASP B CA 1
ATOM 2438 C C . ASP B 1 112 ? 3.375 -17.516 -16.312 1 98.31 112 ASP B C 1
ATOM 2440 O O . ASP B 1 112 ? 3.996 -17.859 -15.312 1 98.31 112 ASP B O 1
ATOM 2444 N N . ILE B 1 113 ? 2.326 -16.734 -16.266 1 98.56 113 ILE B N 1
ATOM 2445 C CA . ILE B 1 113 ? 1.839 -16.188 -15.008 1 98.56 113 ILE B CA 1
ATOM 2446 C C . ILE B 1 113 ? 0.466 -16.766 -14.68 1 98.56 113 ILE B C 1
ATOM 2448 O O . ILE B 1 113 ? -0.5 -16.547 -15.414 1 98.56 113 ILE B O 1
ATOM 2452 N N . HIS B 1 114 ? 0.389 -17.5 -13.648 1 98.62 114 HIS B N 1
ATOM 2453 C CA . HIS B 1 114 ? -0.85 -18.125 -13.203 1 98.62 114 HIS B CA 1
ATOM 2454 C C . HIS B 1 114 ? -1.434 -17.391 -12 1 98.62 114 HIS B C 1
ATOM 2456 O O . HIS B 1 114 ? -0.694 -16.953 -11.117 1 98.62 114 HIS B O 1
ATOM 2462 N N . ASN B 1 115 ? -2.701 -17.297 -11.961 1 98.56 115 ASN B N 1
ATOM 2463 C CA . ASN B 1 115 ? -3.385 -16.703 -10.82 1 98.56 115 ASN B CA 1
ATOM 2464 C C . ASN B 1 115 ? -4.512 -17.594 -10.305 1 98.56 115 ASN B C 1
ATOM 2466 O O . ASN B 1 115 ? -5.254 -18.172 -11.102 1 98.56 115 ASN B O 1
ATOM 2470 N N . PHE B 1 116 ? -4.547 -17.766 -9.07 1 98 116 PHE B N 1
ATOM 2471 C CA . PHE B 1 116 ? -5.629 -18.453 -8.375 1 98 116 PHE B CA 1
ATOM 2472 C C . PHE B 1 116 ? -6.438 -17.469 -7.531 1 98 116 PHE B C 1
ATOM 2474 O O . PHE B 1 116 ? -5.879 -16.562 -6.93 1 98 116 PHE B O 1
ATOM 2481 N N . SER B 1 117 ? -7.715 -17.672 -7.465 1 97.81 117 SER B N 1
ATOM 2482 C CA . SER B 1 117 ? -8.547 -16.891 -6.562 1 97.81 117 SER B CA 1
ATOM 2483 C C . SER B 1 117 ? -8.883 -17.656 -5.293 1 97.81 117 SER B C 1
ATOM 2485 O O . SER B 1 117 ? -9.008 -18.891 -5.324 1 97.81 117 SER B O 1
ATOM 2487 N N . LEU B 1 118 ? -8.969 -17.016 -4.238 1 97.12 118 LEU B N 1
ATOM 2488 C CA . LEU B 1 118 ? -9.367 -17.562 -2.951 1 97.12 118 LEU B CA 1
ATOM 2489 C C . LEU B 1 118 ? -10.328 -16.625 -2.229 1 97.12 118 LEU B C 1
ATOM 2491 O O . LEU B 1 118 ? -9.938 -15.539 -1.802 1 97.12 118 LEU B O 1
ATOM 2495 N N . GLU B 1 119 ? -11.547 -17.016 -2.09 1 97.5 119 GLU B N 1
ATOM 2496 C CA . GLU B 1 119 ? -12.539 -16.281 -1.312 1 97.5 119 GLU B CA 1
ATOM 2497 C C . GLU B 1 119 ? -12.477 -16.672 0.163 1 97.5 119 GLU B C 1
ATOM 2499 O O . GLU B 1 119 ? -12.453 -17.859 0.497 1 97.5 119 GLU B O 1
ATOM 2504 N N . VAL B 1 120 ? -12.43 -15.656 0.966 1 96.19 120 VAL B N 1
ATOM 2505 C CA . VAL B 1 120 ? -12.391 -15.922 2.4 1 96.19 120 VAL B CA 1
ATOM 2506 C C . VAL B 1 120 ? -13.445 -15.062 3.107 1 96.19 120 VAL B C 1
ATOM 2508 O O . VAL B 1 120 ? -13.984 -14.125 2.521 1 96.19 120 VAL B O 1
ATOM 2511 N N . SER B 1 121 ? -13.766 -15.453 4.348 1 95.06 121 SER B N 1
ATOM 2512 C CA . SER B 1 121 ? -14.672 -14.641 5.156 1 95.06 121 SER B CA 1
ATOM 2513 C C . SER B 1 121 ? -14.023 -13.32 5.555 1 95.06 121 SER B C 1
ATOM 2515 O O . SER B 1 121 ? -12.805 -13.164 5.438 1 95.06 121 SER B O 1
ATOM 2517 N N . GLU B 1 122 ? -14.828 -12.406 5.977 1 93.94 122 GLU B N 1
ATOM 2518 C CA . GLU B 1 122 ? -14.328 -11.102 6.414 1 93.94 122 GLU B CA 1
ATOM 2519 C C . GLU B 1 122 ? -13.328 -11.25 7.555 1 93.94 122 GLU B C 1
ATOM 2521 O O . GLU B 1 122 ? -12.281 -10.602 7.562 1 93.94 122 GLU B O 1
ATOM 2526 N N . GLU B 1 123 ? -13.602 -12.102 8.508 1 93.25 123 GLU B N 1
ATOM 2527 C CA . GLU B 1 123 ? -12.734 -12.32 9.664 1 93.25 123 GLU B CA 1
ATOM 2528 C C . GLU B 1 123 ? -11.367 -12.844 9.234 1 93.25 123 GLU B C 1
ATOM 2530 O O . GLU B 1 123 ? -10.336 -12.375 9.719 1 93.25 123 GLU B O 1
ATOM 2535 N N . ILE B 1 124 ? -11.398 -13.781 8.352 1 93.19 124 ILE B N 1
ATOM 2536 C CA . ILE B 1 124 ? -10.156 -14.375 7.883 1 93.19 124 ILE B CA 1
ATOM 2537 C C . ILE B 1 124 ? -9.375 -13.352 7.059 1 93.19 124 ILE B C 1
ATOM 2539 O O . ILE B 1 124 ? -8.148 -13.281 7.148 1 93.19 124 ILE B O 1
ATOM 2543 N N . PHE B 1 125 ? -10.078 -12.586 6.266 1 94.31 125 PHE B N 1
ATOM 2544 C CA . PHE B 1 125 ? -9.438 -11.547 5.461 1 94.31 125 PHE B CA 1
ATOM 2545 C C . PHE B 1 125 ? -8.672 -10.57 6.344 1 94.31 125 PHE B C 1
ATOM 2547 O O . PHE B 1 125 ? -7.504 -10.273 6.078 1 94.31 125 PHE B O 1
ATOM 2554 N N . TYR B 1 126 ? -9.297 -10.141 7.391 1 92.06 126 TYR B N 1
ATOM 2555 C CA . TYR B 1 126 ? -8.664 -9.188 8.297 1 92.06 126 TYR B CA 1
ATOM 2556 C C . TYR B 1 126 ? -7.504 -9.836 9.047 1 92.06 126 TYR B C 1
ATOM 2558 O O . TYR B 1 126 ? -6.488 -9.18 9.305 1 92.06 126 TYR B O 1
ATOM 2566 N N . PHE B 1 127 ? -7.684 -11.047 9.391 1 92.56 127 PHE B N 1
ATOM 2567 C CA . PHE B 1 127 ? -6.605 -11.781 10.039 1 92.56 127 PHE B CA 1
ATOM 2568 C C . PHE B 1 127 ? -5.379 -11.844 9.141 1 92.56 127 PHE B C 1
ATOM 2570 O O . PHE B 1 127 ? -4.258 -11.602 9.586 1 92.56 127 PHE B O 1
ATOM 2577 N N . ILE B 1 128 ? -5.598 -12.195 7.895 1 93.44 128 ILE B N 1
ATOM 2578 C CA . ILE B 1 128 ? -4.508 -12.281 6.93 1 93.44 128 ILE B CA 1
ATOM 2579 C C . ILE B 1 128 ? -3.812 -10.93 6.812 1 93.44 128 ILE B C 1
ATOM 2581 O O . ILE B 1 128 ? -2.584 -10.844 6.867 1 93.44 128 ILE B O 1
ATOM 2585 N N . PHE B 1 129 ? -4.578 -9.906 6.652 1 93.06 129 PHE B N 1
ATOM 2586 C CA . PHE B 1 129 ? -4.043 -8.562 6.496 1 93.06 129 PHE B CA 1
ATOM 2587 C C . PHE B 1 129 ? -3.188 -8.172 7.695 1 93.06 129 PHE B C 1
ATOM 2589 O O . PHE B 1 129 ? -2.049 -7.73 7.535 1 93.06 129 PHE B O 1
ATOM 2596 N N . LYS B 1 130 ? -3.654 -8.398 8.852 1 90.5 130 LYS B N 1
ATOM 2597 C CA . LYS B 1 130 ? -2.949 -8.016 10.07 1 90.5 130 LYS B CA 1
ATOM 2598 C C . LYS B 1 130 ? -1.688 -8.859 10.258 1 90.5 130 LYS B C 1
ATOM 2600 O O . LYS B 1 130 ? -0.66 -8.352 10.711 1 90.5 130 LYS B O 1
ATOM 2605 N N . ASN B 1 131 ? -1.786 -10.039 9.906 1 89.5 131 ASN B N 1
ATOM 2606 C CA . ASN B 1 131 ? -0.675 -10.961 10.125 1 89.5 131 ASN B CA 1
ATOM 2607 C C . ASN B 1 131 ? 0.434 -10.75 9.094 1 89.5 131 ASN B C 1
ATOM 2609 O O . ASN B 1 131 ? 1.572 -11.172 9.312 1 89.5 131 ASN B O 1
ATOM 2613 N N . SER B 1 132 ? 0.113 -10.172 8.023 1 90.69 132 SER B N 1
ATOM 2614 C CA . SER B 1 132 ? 1.034 -10.047 6.902 1 90.69 132 SER B CA 1
ATOM 2615 C C . SER B 1 132 ? 2.258 -9.219 7.277 1 90.69 132 SER B C 1
ATOM 2617 O O . SER B 1 132 ? 3.342 -9.414 6.723 1 90.69 132 SER B O 1
ATOM 2619 N N . VAL B 1 133 ? 2.162 -8.344 8.227 1 89.38 133 VAL B N 1
ATOM 2620 C CA . VAL B 1 133 ? 3.27 -7.469 8.586 1 89.38 133 VAL B CA 1
ATOM 2621 C C . VAL B 1 133 ? 4.363 -8.273 9.281 1 89.38 133 VAL B C 1
ATOM 2623 O O . VAL B 1 133 ? 5.488 -7.793 9.453 1 89.38 133 VAL B O 1
ATOM 2626 N N . ASN B 1 134 ? 4.078 -9.453 9.656 1 87.81 134 ASN B N 1
ATOM 2627 C CA . ASN B 1 134 ? 5.043 -10.32 10.328 1 87.81 134 ASN B CA 1
ATOM 2628 C C . ASN B 1 134 ? 5.754 -11.242 9.336 1 87.81 134 ASN B C 1
ATOM 2630 O O . ASN B 1 134 ? 6.52 -12.117 9.742 1 87.81 134 ASN B O 1
ATOM 2634 N N . SER B 1 135 ? 5.5 -11.07 8.133 1 86.75 135 SER B N 1
ATOM 2635 C CA . SER B 1 135 ? 6.07 -11.953 7.121 1 86.75 135 SER B CA 1
ATOM 2636 C C . SER B 1 135 ? 7.582 -11.781 7.02 1 86.75 135 SER B C 1
ATOM 2638 O O . SER B 1 135 ? 8.109 -10.711 7.316 1 86.75 135 SER B O 1
ATOM 2640 N N . GLU B 1 136 ? 8.219 -12.75 6.555 1 80.75 136 GLU B N 1
ATOM 2641 C CA . GLU B 1 136 ? 9.672 -12.766 6.383 1 80.75 136 GLU B CA 1
ATOM 2642 C C . GLU B 1 136 ? 10.109 -11.773 5.309 1 80.75 136 GLU B C 1
ATOM 2644 O O . GLU B 1 136 ? 11.188 -11.18 5.414 1 80.75 136 GLU B O 1
ATOM 2649 N N . HIS B 1 137 ? 9.383 -11.547 4.332 1 79.31 137 HIS B N 1
ATOM 2650 C CA . HIS B 1 137 ? 9.766 -10.727 3.189 1 79.31 137 HIS B CA 1
ATOM 2651 C C . HIS B 1 137 ? 9.18 -9.32 3.293 1 79.31 137 HIS B C 1
ATOM 2653 O O . HIS B 1 137 ? 9.141 -8.586 2.305 1 79.31 137 HIS B O 1
ATOM 2659 N N . MET B 1 138 ? 8.781 -8.984 4.453 1 80.44 138 MET B N 1
ATOM 2660 C CA . MET B 1 138 ? 8.188 -7.66 4.641 1 80.44 138 MET B CA 1
ATOM 2661 C C . MET B 1 138 ? 9.227 -6.562 4.465 1 80.44 138 MET B C 1
ATOM 2663 O O . MET B 1 138 ? 10.359 -6.691 4.945 1 80.44 138 MET B O 1
ATOM 2667 N N . ILE B 1 139 ? 8.898 -5.527 3.764 1 76.44 139 ILE B N 1
ATOM 2668 C CA . ILE B 1 139 ? 9.656 -4.309 3.479 1 76.44 139 ILE B CA 1
ATOM 2669 C C . ILE B 1 139 ? 10.805 -4.629 2.529 1 76.44 139 ILE B C 1
ATOM 2671 O O . ILE B 1 139 ? 11.414 -3.721 1.954 1 76.44 139 ILE B O 1
ATOM 2675 N N . THR B 1 140 ? 11.055 -5.859 2.127 1 78.69 140 THR B N 1
ATOM 2676 C CA . THR B 1 140 ? 12.055 -6.234 1.128 1 78.69 140 THR B CA 1
ATOM 2677 C C . THR B 1 140 ? 11.398 -6.449 -0.234 1 78.69 140 THR B C 1
ATOM 2679 O O . THR B 1 140 ? 11.344 -5.531 -1.054 1 78.69 140 THR B O 1
ATOM 2682 N N . GLU B 1 141 ? 10.727 -7.527 -0.357 1 78.75 141 GLU B N 1
ATOM 2683 C CA . GLU B 1 141 ? 10.008 -7.797 -1.599 1 78.75 141 GLU B CA 1
ATOM 2684 C C . GLU B 1 141 ? 8.594 -7.215 -1.554 1 78.75 141 GLU B C 1
ATOM 2686 O O . GLU B 1 141 ? 8.078 -6.746 -2.57 1 78.75 141 GLU B O 1
ATOM 2691 N N . ASN B 1 142 ? 8.125 -7.277 -0.422 1 84.25 142 ASN B N 1
ATOM 2692 C CA . ASN B 1 142 ? 6.812 -6.715 -0.127 1 84.25 142 ASN B CA 1
ATOM 2693 C C . ASN B 1 142 ? 6.922 -5.426 0.68 1 84.25 142 ASN B C 1
ATOM 2695 O O . ASN B 1 142 ? 7.289 -5.453 1.855 1 84.25 142 ASN B O 1
ATOM 2699 N N . SER B 1 143 ? 6.578 -4.32 0.088 1 89.88 143 SER B N 1
ATOM 2700 C CA . SER B 1 143 ? 6.711 -3.027 0.75 1 89.88 143 SER B CA 1
ATOM 2701 C C . SER B 1 143 ? 5.41 -2.621 1.435 1 89.88 143 SER B C 1
ATOM 2703 O O . SER B 1 143 ? 5.223 -1.452 1.78 1 89.88 143 SER B O 1
ATOM 2705 N N . GLY B 1 144 ? 4.504 -3.543 1.553 1 93.5 144 GLY B N 1
ATOM 2706 C CA . GLY B 1 144 ? 3.264 -3.305 2.27 1 93.5 144 GLY B CA 1
ATOM 2707 C C . GLY B 1 144 ? 2.051 -3.898 1.576 1 93.5 144 GLY B C 1
ATOM 2708 O O . GLY B 1 144 ? 1.944 -3.848 0.349 1 93.5 144 GLY B O 1
ATOM 2709 N N . ASN B 1 145 ? 1.174 -4.418 2.383 1 94.56 145 ASN B N 1
ATOM 2710 C CA . ASN B 1 145 ? -0.087 -4.93 1.858 1 94.56 145 ASN B CA 1
ATOM 2711 C C . ASN B 1 145 ? -1.166 -3.852 1.834 1 94.56 145 ASN B C 1
ATOM 2713 O O . ASN B 1 145 ? -1.237 -3.02 2.74 1 94.56 145 ASN B O 1
ATOM 2717 N N . VAL B 1 146 ? -1.944 -3.91 0.768 1 96.06 146 VAL B N 1
ATOM 2718 C CA . VAL B 1 146 ? -3.021 -2.936 0.629 1 96.06 146 VAL B CA 1
ATOM 2719 C C . VAL B 1 146 ? -4.324 -3.65 0.277 1 96.06 146 VAL B C 1
ATOM 2721 O O . VAL B 1 146 ? -4.305 -4.77 -0.239 1 96.06 146 VAL B O 1
ATOM 2724 N N . VAL B 1 147 ? -5.359 -2.973 0.611 1 96.5 147 VAL B N 1
ATOM 2725 C CA . VAL B 1 147 ? -6.684 -3.514 0.332 1 96.5 147 VAL B CA 1
ATOM 2726 C C . VAL B 1 147 ? -7.371 -2.67 -0.739 1 96.5 147 VAL B C 1
ATOM 2728 O O . VAL B 1 147 ? -7.48 -1.449 -0.601 1 96.5 147 VAL B O 1
ATOM 2731 N N . CYS B 1 148 ? -7.73 -3.295 -1.773 1 96.38 148 CYS B N 1
ATOM 2732 C CA . CYS B 1 148 ? -8.523 -2.645 -2.811 1 96.38 148 CYS B CA 1
ATOM 2733 C C . CYS B 1 148 ? -10.016 -2.727 -2.488 1 96.38 148 CYS B C 1
ATOM 2735 O O . CYS B 1 148 ? -10.586 -3.816 -2.441 1 96.38 148 CYS B O 1
ATOM 2737 N N . HIS B 1 149 ? -10.594 -1.582 -2.221 1 94.19 149 HIS B N 1
ATOM 2738 C CA . HIS B 1 149 ? -12.055 -1.525 -2.178 1 94.19 149 HIS B CA 1
ATOM 2739 C C . HIS B 1 149 ? -12.648 -1.675 -3.572 1 94.19 149 HIS B C 1
ATOM 2741 O O . HIS B 1 149 ? -12.477 -0.799 -4.422 1 94.19 149 HIS B O 1
ATOM 2747 N N . VAL B 1 150 ? -13.305 -2.789 -3.785 1 96.12 150 VAL B N 1
ATOM 2748 C CA . VAL B 1 150 ? -13.883 -3.012 -5.105 1 96.12 150 VAL B CA 1
ATOM 2749 C C . VAL B 1 150 ? -15.266 -2.365 -5.18 1 96.12 150 VAL B C 1
ATOM 2751 O O . VAL B 1 150 ? -16.266 -3.055 -5.355 1 96.12 150 VAL B O 1
ATOM 2754 N N . ALA B 1 151 ? -15.242 -1.077 -5.004 1 93.31 151 ALA B N 1
ATOM 2755 C CA . ALA B 1 151 ? -16.438 -0.244 -5 1 93.31 151 ALA B CA 1
ATOM 2756 C C . ALA B 1 151 ? -16.156 1.121 -5.625 1 93.31 151 ALA B C 1
ATOM 2758 O O . ALA B 1 151 ? -15.078 1.688 -5.438 1 93.31 151 ALA B O 1
ATOM 2759 N N . ASN B 1 152 ? -17.141 1.544 -6.352 1 91.31 152 ASN B N 1
ATOM 2760 C CA . ASN B 1 152 ? -17.109 2.926 -6.82 1 91.31 152 ASN B CA 1
ATOM 2761 C C . ASN B 1 152 ? -17.953 3.834 -5.938 1 91.31 152 ASN B C 1
ATOM 2763 O O . ASN B 1 152 ? -19.172 3.67 -5.859 1 91.31 152 ASN B O 1
ATOM 2767 N N . TYR B 1 153 ? -17.234 4.738 -5.324 1 87.69 153 TYR B N 1
ATOM 2768 C CA . TYR B 1 153 ? -17.906 5.766 -4.535 1 87.69 153 TYR B CA 1
ATOM 2769 C C . TYR B 1 153 ? -18.094 7.039 -5.348 1 87.69 153 TYR B C 1
ATOM 2771 O O . TYR B 1 153 ? -17.812 7.066 -6.551 1 87.69 153 TYR B O 1
ATOM 2779 N N . LYS B 1 154 ? -18.641 8.008 -4.695 1 87.38 154 LYS B N 1
ATOM 2780 C CA . LYS B 1 154 ? -18.844 9.297 -5.355 1 87.38 154 LYS B CA 1
ATOM 2781 C C . LYS B 1 154 ? -17.516 9.859 -5.859 1 87.38 154 LYS B C 1
ATOM 2783 O O . LYS B 1 154 ? -16.5 9.758 -5.18 1 87.38 154 LYS B O 1
ATOM 2788 N N . ASP B 1 155 ? -17.531 10.5 -7.109 1 88.44 155 ASP B N 1
ATOM 2789 C CA . ASP B 1 155 ? -16.391 11.188 -7.73 1 88.44 155 ASP B CA 1
ATOM 2790 C C . ASP B 1 155 ? -15.281 10.203 -8.078 1 88.44 155 ASP B C 1
ATOM 2792 O O . ASP B 1 155 ? -14.094 10.508 -7.91 1 88.44 155 ASP B O 1
ATOM 2796 N N . ASP B 1 156 ? -15.68 9.016 -8.375 1 84.56 156 ASP B N 1
ATOM 2797 C CA . ASP B 1 156 ? -14.797 7.973 -8.875 1 84.56 156 ASP B CA 1
ATOM 2798 C C . ASP B 1 156 ? -13.82 7.52 -7.789 1 84.56 156 ASP B C 1
ATOM 2800 O O . ASP B 1 156 ? -12.742 7 -8.094 1 84.56 156 ASP B O 1
ATOM 2804 N N . LYS B 1 157 ? -14.258 7.773 -6.602 1 89 157 LYS B N 1
ATOM 2805 C CA . LYS B 1 157 ? -13.445 7.305 -5.488 1 89 157 LYS B CA 1
ATOM 2806 C C . LYS B 1 157 ? -13.578 5.793 -5.301 1 89 157 LYS B C 1
ATOM 2808 O O . LYS B 1 157 ? -14.625 5.219 -5.613 1 89 157 LYS B O 1
ATOM 2813 N N . GLY B 1 158 ? -12.531 5.188 -4.945 1 91.75 158 GLY B N 1
ATOM 28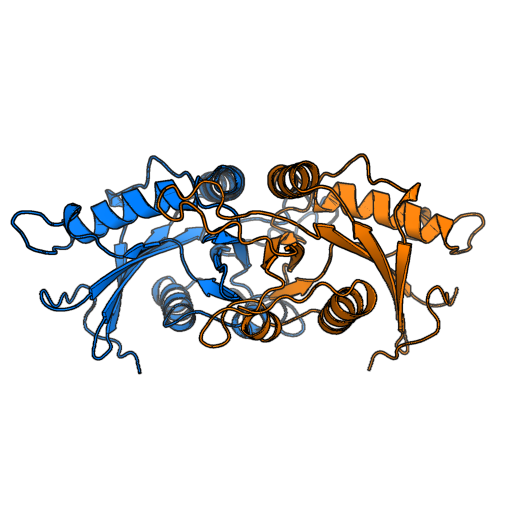14 C CA . GLY B 1 158 ? -12.531 3.746 -4.766 1 91.75 158 GLY B CA 1
ATOM 2815 C C . GLY B 1 158 ? -11.844 3.004 -5.895 1 91.75 158 GLY B C 1
ATOM 2816 O O . GLY B 1 158 ? -10.695 3.297 -6.23 1 91.75 158 GLY B O 1
ATOM 2817 N N . TYR B 1 159 ? -12.547 2.09 -6.484 1 95.69 159 TYR B N 1
ATOM 2818 C CA . TYR B 1 159 ? -11.977 1.165 -7.457 1 95.69 159 TYR B CA 1
ATOM 2819 C C . TYR B 1 159 ? -11.477 1.908 -8.688 1 95.69 159 TYR B C 1
ATOM 2821 O O . TYR B 1 159 ? -10.367 1.657 -9.172 1 95.69 159 TYR B O 1
ATOM 2829 N N . GLN B 1 160 ? -12.164 2.859 -9.195 1 95.12 160 GLN B N 1
ATOM 2830 C CA . GLN B 1 160 ? -11.805 3.551 -10.43 1 95.12 160 GLN B CA 1
ATOM 2831 C C . GLN B 1 160 ? -10.5 4.328 -10.266 1 95.12 160 GLN B C 1
ATOM 2833 O O . GLN B 1 160 ? -9.711 4.422 -11.203 1 95.12 160 GLN B O 1
ATOM 2838 N N . ARG B 1 161 ? -10.336 4.836 -9.148 1 95.25 161 ARG B N 1
ATOM 2839 C CA . ARG B 1 161 ? -9.07 5.516 -8.875 1 95.25 161 ARG B CA 1
ATOM 2840 C C . ARG B 1 161 ? -7.965 4.512 -8.57 1 95.25 161 ARG B C 1
ATOM 2842 O O . ARG B 1 161 ? -6.812 4.723 -8.953 1 95.25 161 ARG B O 1
ATOM 2849 N N . PHE B 1 162 ? -8.344 3.48 -7.906 1 97.5 162 PHE B N 1
ATOM 2850 C CA . PHE B 1 162 ? -7.371 2.471 -7.52 1 97.5 162 PHE B CA 1
ATOM 2851 C C . PHE B 1 162 ? -6.672 1.893 -8.742 1 97.5 162 PHE B C 1
ATOM 2853 O O . PHE B 1 162 ? -5.461 1.665 -8.727 1 97.5 162 PHE B O 1
ATOM 2860 N N . ILE B 1 163 ? -7.395 1.719 -9.797 1 97.75 163 ILE B N 1
ATOM 2861 C CA . ILE B 1 163 ? -6.844 1.033 -10.961 1 97.75 163 ILE B CA 1
ATOM 2862 C C . ILE B 1 163 ? -5.984 2.002 -11.766 1 97.75 163 ILE B C 1
ATOM 2864 O O . ILE B 1 163 ? -5.391 1.619 -12.781 1 97.75 163 ILE B O 1
ATOM 2868 N N . GLU B 1 164 ? -5.875 3.219 -11.328 1 97.06 164 GLU B N 1
ATOM 2869 C CA . GLU B 1 164 ? -4.992 4.191 -11.969 1 97.06 164 GLU B CA 1
ATOM 2870 C C . GLU B 1 164 ? -3.572 4.09 -11.422 1 97.06 164 GLU B C 1
ATOM 2872 O O . GLU B 1 164 ? -2.654 4.73 -11.938 1 97.06 164 GLU B O 1
ATOM 2877 N N . ASN B 1 165 ? -3.414 3.314 -10.445 1 98.06 165 ASN B N 1
ATOM 2878 C CA . ASN B 1 165 ? -2.068 3.105 -9.914 1 98.06 165 ASN B CA 1
ATOM 2879 C C . ASN B 1 165 ? -1.216 2.273 -10.867 1 98.06 165 ASN B C 1
ATOM 2881 O O . ASN B 1 165 ? -1.698 1.822 -11.906 1 98.06 165 ASN B O 1
ATOM 2885 N N . ARG B 1 166 ? 0.049 2.189 -10.5 1 97.06 166 ARG B N 1
ATOM 2886 C CA . ARG B 1 166 ? 0.956 1.354 -11.281 1 97.06 166 ARG B CA 1
ATOM 2887 C C . ARG B 1 166 ? 0.893 -0.1 -10.82 1 97.06 166 ARG B C 1
ATOM 2889 O O . ARG B 1 166 ? 0.972 -0.383 -9.625 1 97.06 166 ARG B O 1
ATOM 2896 N N . PHE B 1 167 ? 0.776 -0.966 -11.805 1 97.94 167 PHE B N 1
ATOM 2897 C CA . PHE B 1 167 ? 0.71 -2.391 -11.5 1 97.94 167 PHE B CA 1
ATOM 2898 C C . PHE B 1 167 ? 1.866 -3.137 -12.156 1 97.94 167 PHE B C 1
ATOM 2900 O O . PHE B 1 167 ? 2.352 -2.732 -13.211 1 97.94 167 PHE B O 1
ATOM 2907 N N . CYS B 1 168 ? 2.227 -4.156 -11.555 1 95.5 168 CYS B N 1
ATOM 2908 C CA . CYS B 1 168 ? 3.309 -4.984 -12.086 1 95.5 168 CYS B CA 1
ATOM 2909 C C . CYS B 1 168 ? 2.773 -6.027 -13.055 1 95.5 168 CYS B C 1
ATOM 2911 O O . CYS B 1 168 ? 1.781 -6.699 -12.766 1 95.5 168 CYS B O 1
ATOM 2913 N N . ALA B 1 169 ? 3.443 -6.129 -14.234 1 95.25 169 ALA B N 1
ATOM 2914 C CA . ALA B 1 169 ? 3.191 -7.199 -15.203 1 95.25 169 ALA B CA 1
ATOM 2915 C C . ALA B 1 169 ? 1.704 -7.301 -15.531 1 95.25 169 ALA B C 1
ATOM 2917 O O . ALA B 1 169 ? 1.106 -6.352 -16.047 1 95.25 169 ALA B O 1
ATOM 2918 N N . THR B 1 170 ? 1.079 -8.414 -15.078 1 98 170 THR B N 1
ATOM 2919 C CA . THR B 1 170 ? -0.302 -8.656 -15.477 1 98 170 THR B CA 1
ATOM 2920 C C . THR B 1 170 ? -1.256 -8.414 -14.312 1 98 170 THR B C 1
ATOM 2922 O O . THR B 1 170 ? -2.428 -8.789 -14.375 1 98 170 THR B O 1
ATOM 2925 N N . SER B 1 171 ? -0.817 -7.801 -13.281 1 98.06 171 SER B N 1
ATOM 2926 C CA . SER B 1 171 ? -1.575 -7.742 -12.039 1 98.06 171 SER B CA 1
ATOM 2927 C C . SER B 1 171 ? -2.883 -6.977 -12.219 1 98.06 171 SER B C 1
ATOM 2929 O O . SER B 1 171 ? -3.912 -7.352 -11.656 1 98.06 171 SER B O 1
ATOM 2931 N N . LEU B 1 172 ? -2.809 -5.906 -12.992 1 98.44 172 LEU B N 1
ATOM 2932 C CA . LEU B 1 172 ? -4.047 -5.172 -13.219 1 98.44 172 LEU B CA 1
ATOM 2933 C C . LEU B 1 172 ? -5.043 -6.02 -14.008 1 98.44 172 LEU B C 1
ATOM 2935 O O . LEU B 1 172 ? -6.234 -6.035 -13.695 1 98.44 172 LEU B O 1
ATOM 2939 N N . MET B 1 173 ? -4.578 -6.68 -15.008 1 98.31 173 MET B N 1
ATOM 2940 C CA . MET B 1 173 ? -5.453 -7.551 -15.789 1 98.31 173 MET B CA 1
ATOM 2941 C C . MET B 1 173 ? -6.043 -8.648 -14.914 1 98.31 173 MET B C 1
ATOM 2943 O O . MET B 1 173 ? -7.211 -9.008 -15.062 1 98.31 173 MET B O 1
ATOM 2947 N N . GLU B 1 174 ? -5.215 -9.164 -14.086 1 98.56 174 GLU B N 1
ATOM 2948 C CA . GLU B 1 174 ? -5.672 -10.203 -13.172 1 98.56 174 GLU B CA 1
ATOM 2949 C C . GLU B 1 174 ? -6.75 -9.68 -12.234 1 98.56 174 GLU B C 1
ATOM 2951 O O . GLU B 1 174 ? -7.73 -10.375 -11.953 1 98.56 174 GLU B O 1
ATOM 2956 N N . LEU B 1 175 ? -6.543 -8.5 -11.703 1 98.75 175 LEU B N 1
ATOM 2957 C CA . LEU B 1 175 ? -7.531 -7.879 -10.836 1 98.75 175 LEU B CA 1
ATOM 2958 C C . LEU B 1 175 ? -8.859 -7.703 -11.562 1 98.75 175 LEU B C 1
ATOM 2960 O O . LEU B 1 175 ? -9.914 -8.047 -11.023 1 98.75 175 LEU B O 1
ATOM 2964 N N . LYS B 1 176 ? -8.773 -7.199 -12.734 1 98.44 176 LYS B N 1
ATOM 2965 C CA . LYS B 1 176 ? -9.977 -7 -13.523 1 98.44 176 LYS B CA 1
ATOM 2966 C C . LYS B 1 176 ? -10.672 -8.328 -13.812 1 98.44 176 LYS B C 1
ATOM 2968 O O . LYS B 1 176 ? -11.898 -8.414 -13.789 1 98.44 176 LYS B O 1
ATOM 2973 N N . HIS B 1 177 ? -9.898 -9.336 -14.102 1 98.44 177 HIS B N 1
ATOM 2974 C CA . HIS B 1 177 ? -10.445 -10.672 -14.352 1 98.44 177 HIS B CA 1
ATOM 2975 C C . HIS B 1 177 ? -11.188 -11.195 -13.125 1 98.44 177 HIS B C 1
ATOM 2977 O O . HIS B 1 177 ? -12.273 -11.758 -13.242 1 98.44 177 HIS B O 1
ATOM 2983 N N . LEU B 1 178 ? -10.578 -11.062 -12.008 1 98.69 178 LEU B N 1
ATOM 2984 C CA . LEU B 1 178 ? -11.203 -11.492 -10.758 1 98.69 178 LEU B CA 1
ATOM 2985 C C . LEU B 1 178 ? -12.555 -10.812 -10.57 1 98.69 178 LEU B C 1
ATOM 2987 O O . LEU B 1 178 ? -13.547 -11.469 -10.266 1 98.69 178 LEU B O 1
ATOM 2991 N N . ILE B 1 179 ? -12.562 -9.523 -10.703 1 98.44 179 ILE B N 1
ATOM 2992 C CA . ILE B 1 179 ? -13.75 -8.719 -10.453 1 98.44 179 ILE B CA 1
ATOM 2993 C C . ILE B 1 179 ? -14.867 -9.125 -11.414 1 98.44 179 ILE B C 1
ATOM 2995 O O . ILE B 1 179 ? -16.031 -9.25 -11.008 1 98.44 179 ILE B O 1
ATOM 2999 N N . GLU B 1 180 ? -14.508 -9.336 -12.633 1 97.75 180 GLU B N 1
ATOM 3000 C CA . GLU B 1 180 ? -15.492 -9.75 -13.633 1 97.75 180 GLU B CA 1
ATOM 3001 C C . GLU B 1 180 ? -15.992 -11.164 -13.359 1 97.75 180 GLU B C 1
ATOM 3003 O O . GLU B 1 180 ? -17.203 -11.406 -13.344 1 97.75 180 GLU B O 1
ATOM 3008 N N . GLN B 1 181 ? -15.141 -12.094 -13.188 1 97.12 181 GLN B N 1
ATOM 3009 C CA . GLN B 1 181 ? -15.492 -13.492 -13.016 1 97.12 181 GLN B CA 1
ATOM 3010 C C . GLN B 1 181 ? -16.328 -13.695 -11.75 1 97.12 181 GLN B C 1
ATOM 3012 O O . GLN B 1 181 ? -17.281 -14.477 -11.75 1 97.12 181 GLN B O 1
ATOM 3017 N N . GLU B 1 182 ? -15.945 -13.008 -10.68 1 97.44 182 GLU B N 1
ATOM 3018 C CA . GLU B 1 182 ? -16.609 -13.203 -9.398 1 97.44 182 GLU B CA 1
ATOM 3019 C C . GLU B 1 182 ? -17.734 -12.188 -9.203 1 97.44 182 GLU B C 1
ATOM 3021 O O . GLU B 1 182 ? -18.406 -12.188 -8.172 1 97.44 182 GLU B O 1
ATOM 3026 N N . LYS B 1 183 ? -17.906 -11.266 -10.156 1 96.69 183 LYS B N 1
ATOM 3027 C CA . LYS B 1 183 ? -18.969 -10.258 -10.109 1 96.69 183 LYS B CA 1
ATOM 3028 C C . LYS B 1 183 ? -18.906 -9.453 -8.82 1 96.69 183 LYS B C 1
ATOM 3030 O O . LYS B 1 183 ? -19.906 -9.344 -8.102 1 96.69 183 LYS B O 1
ATOM 3035 N N . LEU B 1 184 ? -17.812 -8.844 -8.578 1 97.44 184 LEU B N 1
ATOM 3036 C CA . LEU B 1 184 ? -17.562 -8.234 -7.281 1 97.44 184 LEU B CA 1
ATOM 3037 C C . LEU B 1 184 ? -17.875 -6.742 -7.305 1 97.44 184 LEU B C 1
ATOM 3039 O O . LEU B 1 184 ? -18.188 -6.152 -6.27 1 97.44 184 LEU B O 1
ATOM 3043 N N . LEU B 1 185 ? -17.844 -5.973 -8.289 1 95.88 185 LEU B N 1
ATOM 3044 C CA . LEU B 1 185 ? -17.875 -4.512 -8.32 1 95.88 185 LEU B CA 1
ATOM 3045 C C . LEU B 1 185 ? -19.25 -3.994 -7.879 1 95.88 185 LEU B C 1
ATOM 3047 O O . LEU B 1 185 ? -20.266 -4.41 -8.414 1 95.88 185 LEU B O 1
ATOM 3051 N N . VAL B 1 186 ? -19.156 -3.154 -6.859 1 93 186 VAL B N 1
ATOM 3052 C CA . VAL B 1 186 ? -20.359 -2.484 -6.395 1 93 186 VAL B CA 1
ATOM 3053 C C . VAL B 1 186 ? -20.234 -0.979 -6.609 1 93 186 VAL B C 1
ATOM 3055 O O . VAL B 1 186 ? -19.125 -0.444 -6.66 1 93 186 VAL B O 1
ATOM 3058 N N . SER B 1 187 ? -21.375 -0.314 -6.801 1 88.69 187 SER B N 1
ATOM 3059 C CA . SER B 1 187 ? -21.375 1.129 -7.012 1 88.69 187 SER B CA 1
ATOM 3060 C C . SER B 1 187 ? -22.391 1.818 -6.113 1 88.69 187 SER B C 1
ATOM 3062 O O . SER B 1 187 ? -23.5 1.306 -5.91 1 88.69 187 SER B O 1
ATOM 3064 N N . PHE B 1 188 ? -21.875 2.965 -5.617 1 84 188 PHE B N 1
ATOM 3065 C CA . PHE B 1 188 ? -22.766 3.773 -4.785 1 84 188 PHE B CA 1
ATOM 3066 C C . PHE B 1 188 ? -22.984 5.145 -5.414 1 84 188 PHE B C 1
ATOM 3068 O O . PHE B 1 188 ? -22.125 5.668 -6.109 1 84 188 PHE B O 1
#

pLDDT: mean 91.47, std 10.44, range [44.47, 98.75]

InterPro domains:
  IPR000086 NUDIX hydrolase domain [PS51462] (31-188)
  IPR015797 NUDIX hydrolase-like domain superfamily [SSF55811] (46-125)
  IPR054754 U8 snoRNA-decapping enzyme NudT16 [PF22327] (45-185)

Organism: NCBI:txid360422

Solvent-accessible surface area (backbone atoms only — not comparable to full-atom values): 19284 Å² total; per-residue (Å²): 120,73,40,81,52,66,64,80,69,75,65,83,92,43,51,43,31,27,30,42,47,41,29,20,71,69,25,56,60,54,68,76,44,64,87,51,68,78,67,80,59,64,38,18,37,34,51,32,28,34,29,40,46,28,24,31,31,54,52,40,45,68,55,48,82,84,49,37,57,96,83,37,78,46,74,66,30,47,52,51,35,31,48,54,31,34,28,40,52,28,47,41,84,76,68,63,68,88,60,52,35,85,64,41,20,36,32,43,99,56,37,38,42,36,35,27,32,33,80,41,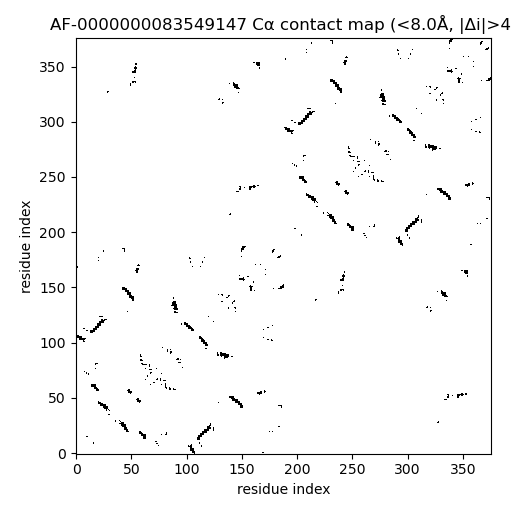52,53,68,55,48,51,48,47,59,51,40,19,62,71,13,78,31,45,61,37,62,33,12,25,53,32,46,45,43,35,29,32,38,73,93,49,23,11,33,66,31,36,70,55,33,36,52,38,91,60,34,56,59,50,51,53,47,51,36,61,76,67,64,43,73,43,79,98,121,75,39,82,52,64,64,79,72,75,66,82,89,41,51,43,32,30,30,41,46,40,30,20,73,70,25,54,60,54,70,77,44,65,86,52,68,78,68,81,57,64,38,17,36,36,51,32,26,35,29,40,46,27,25,31,32,54,52,40,44,69,55,50,80,86,49,37,57,95,83,37,76,47,73,66,30,46,51,50,34,31,47,53,30,34,27,39,53,28,46,40,85,76,66,63,68,86,58,51,36,84,65,40,20,34,33,42,99,57,39,37,41,37,35,25,33,31,80,42,53,52,68,56,47,52,48,47,61,52,39,20,61,71,13,78,31,44,59,38,61,34,12,25,53,32,47,45,42,35,30,32,39,74,91,49,22,11,33,68,32,36,71,56,34,37,52,41,91,59,34,55,60,49,51,52,47,49,36,61,75,67,66,42,73,43,79,100

Nearest PDB structures (foldseek):
  5wji-assembly1_B  TM=8.257E-01  e=1.491E-14  Homo sapiens
  5wji-assembly1_A  TM=8.393E-01  e=5.675E-14  Homo sapiens
  3mgm-assembly1_B  TM=8.321E-01  e=3.635E-14  Homo sapiens
  3cou-assembly1_A  TM=8.190E-01  e=6.446E-14  Homo sapiens
  5zcj-assembly1_A  TM=8.478E-01  e=1.130E-12  Homo sapiens

Radius of gyration: 21.15 Å; Cα contacts (8 Å, |Δi|>4): 853; chains: 2; bounding box: 55×66×46 Å